Protein AF-A0A7Y7NPW3-F1 (afdb_monomer)

Radius of gyration: 21.4 Å; Cα contacts (8 Å, |Δi|>4): 296; chains: 1; bounding box: 52×43×60 Å

pLDDT: mean 91.69, std 8.61, range [46.34, 98.44]

Nearest PDB structures (foldseek):
  3e0s-assembly2_B  TM=8.186E-01  e=1.584E-08  Chlorobaculum tepidum
  6qv7-assembly1_A  TM=8.047E-01  e=2.071E-08  Chlorobaculum tepidum TLS
  6rn5-assembly1_A-2  TM=6.377E-01  e=1.945E-05  Streptomyces chartreusis
  8otz-assembly1_DW  TM=1.640E-01  e=4.097E+00  Bos taurus

Foldseek 3Di:
DDQAAQQRFQLVLLLVQLLVLLVQLLVLLVVCLVPVDLVSLVSNLLSLLLNLLSCVLCVLFFDPVLSVVSNVLSVVLNVLSVLLNLLVLLLVVLVVVLVVDDPLLNVLSVVLNVVSVVSNVVSSVSSNVSSVVDDSVVSSVSSNVRSVHTDPCVVCVPNRNGGSNVSLLVVLVVLLVVLVVLVVLLLDLPNLPSLLSNLVSLSSSLSSLVSCVSHFDDPSVVLSVLSVLLNVLSVLLNSLVVSLVSLVVVVPPDPSSVRVNVVSVVVSVVSSVVSVVSCVVPNSNCSSVVSVNRD

Structure (mmCIF, N/CA/C/O backbone):
data_AF-A0A7Y7NPW3-F1
#
_entry.id   AF-A0A7Y7NPW3-F1
#
loop_
_atom_site.group_PDB
_atom_site.id
_atom_site.type_symbol
_atom_site.label_atom_id
_atom_site.label_alt_id
_atom_site.label_comp_id
_atom_site.label_asym_id
_atom_site.label_entity_id
_atom_site.label_seq_id
_atom_site.pdbx_PDB_ins_code
_atom_site.Cartn_x
_atom_site.Cartn_y
_atom_site.Cartn_z
_atom_site.occupancy
_atom_site.B_iso_or_equiv
_atom_site.auth_seq_id
_atom_site.auth_comp_id
_atom_site.auth_asym_id
_atom_site.auth_atom_id
_atom_site.pdbx_PDB_model_num
ATOM 1 N N . MET A 1 1 ? 7.613 14.397 -23.225 1.00 46.34 1 MET A N 1
ATOM 2 C CA . MET A 1 1 ? 8.209 13.046 -23.084 1.00 46.34 1 MET A CA 1
ATOM 3 C C . MET A 1 1 ? 7.494 12.119 -24.058 1.00 46.34 1 MET A C 1
ATOM 5 O O . MET A 1 1 ? 6.284 12.242 -24.171 1.00 46.34 1 MET A O 1
ATOM 9 N N . GLY A 1 2 ? 8.209 11.279 -24.815 1.00 56.47 2 GLY A N 1
ATOM 10 C CA . GLY A 1 2 ? 7.579 10.392 -25.807 1.00 56.47 2 GLY A CA 1
ATOM 11 C C . GLY A 1 2 ? 6.634 9.378 -25.154 1.00 56.47 2 GLY A C 1
ATOM 12 O O . GLY A 1 2 ? 6.944 8.877 -24.072 1.00 56.47 2 GLY A O 1
ATOM 13 N N . SER A 1 3 ? 5.498 9.100 -25.800 1.00 80.12 3 SER A N 1
ATOM 14 C CA . SER A 1 3 ? 4.512 8.124 -25.320 1.00 80.12 3 SER A CA 1
ATOM 15 C C . SER A 1 3 ? 5.162 6.743 -25.170 1.00 80.12 3 SER A C 1
ATOM 17 O O . SER A 1 3 ? 5.762 6.232 -26.117 1.00 80.12 3 SER A O 1
ATOM 19 N N . ILE A 1 4 ? 5.104 6.164 -23.966 1.00 89.25 4 ILE A N 1
ATOM 20 C CA . ILE A 1 4 ? 5.610 4.812 -23.699 1.00 89.25 4 ILE A CA 1
ATOM 21 C C . ILE A 1 4 ? 4.571 3.824 -24.220 1.00 89.25 4 ILE A C 1
ATOM 23 O O . ILE A 1 4 ? 3.463 3.763 -23.703 1.00 89.25 4 ILE A O 1
ATOM 27 N N . THR A 1 5 ? 4.952 3.021 -25.205 1.00 92.25 5 THR A N 1
ATOM 28 C CA . THR A 1 5 ? 4.156 1.897 -25.718 1.00 92.25 5 THR A CA 1
ATOM 29 C C . THR A 1 5 ? 4.632 0.568 -25.127 1.00 92.25 5 THR A C 1
ATOM 31 O O . THR A 1 5 ? 5.740 0.482 -24.591 1.00 92.25 5 THR A O 1
ATOM 34 N N . ALA A 1 6 ? 3.841 -0.498 -25.286 1.00 92.12 6 ALA A N 1
ATOM 35 C CA . ALA A 1 6 ? 4.195 -1.849 -24.838 1.00 92.12 6 ALA A CA 1
ATOM 36 C C . ALA A 1 6 ? 5.546 -2.326 -25.413 1.00 92.12 6 ALA A C 1
ATOM 38 O O . ALA A 1 6 ? 6.346 -2.935 -24.700 1.00 92.12 6 ALA A O 1
ATOM 39 N N . GLU A 1 7 ? 5.829 -1.946 -26.665 1.00 93.31 7 GLU A N 1
ATOM 40 C CA . GLU A 1 7 ? 7.048 -2.268 -27.421 1.00 93.31 7 GLU A CA 1
ATOM 41 C C . GLU A 1 7 ? 8.235 -1.344 -27.120 1.00 93.31 7 GLU A C 1
ATOM 43 O O . GLU A 1 7 ? 9.352 -1.555 -27.604 1.00 93.31 7 GLU A O 1
ATOM 48 N N . THR A 1 8 ? 8.035 -0.306 -26.303 1.00 93.75 8 THR A N 1
ATOM 49 C CA . THR A 1 8 ? 9.133 0.577 -25.908 1.00 93.75 8 THR A CA 1
ATOM 50 C C . THR A 1 8 ? 10.193 -0.239 -25.182 1.00 93.75 8 THR A C 1
ATOM 52 O O . THR A 1 8 ? 9.902 -0.957 -24.225 1.00 93.75 8 THR A O 1
ATOM 55 N N . ARG A 1 9 ? 11.452 -0.110 -25.619 1.00 92.44 9 ARG A N 1
ATOM 56 C CA . ARG A 1 9 ? 12.585 -0.809 -24.998 1.00 92.44 9 ARG A CA 1
ATOM 57 C C . ARG A 1 9 ? 12.603 -0.546 -23.494 1.00 92.44 9 ARG A C 1
ATOM 59 O O . ARG A 1 9 ? 12.601 0.618 -23.080 1.00 92.44 9 ARG A O 1
ATOM 66 N N . THR A 1 10 ? 12.714 -1.609 -22.696 1.00 92.00 10 THR A N 1
ATOM 67 C CA . THR A 1 10 ? 12.680 -1.554 -21.226 1.00 92.00 10 THR A CA 1
ATOM 68 C C . THR A 1 10 ? 13.587 -0.470 -20.649 1.00 92.00 10 THR A C 1
ATOM 70 O O . THR A 1 10 ? 13.198 0.209 -19.704 1.00 92.00 10 THR A O 1
ATOM 73 N N . TRP A 1 11 ? 14.778 -0.259 -21.219 1.00 89.94 11 TRP A N 1
ATOM 74 C CA . TRP A 1 11 ? 15.693 0.793 -20.769 1.00 89.94 11 TRP A CA 1
ATOM 75 C C . TRP A 1 11 ? 15.103 2.210 -20.865 1.00 89.94 11 TRP A C 1
ATOM 77 O O . TRP A 1 11 ? 15.175 2.972 -19.901 1.00 89.94 11 TRP A O 1
ATOM 87 N N . HIS A 1 12 ? 14.503 2.562 -22.006 1.00 90.00 12 HIS A N 1
ATOM 88 C CA . HIS A 1 12 ? 13.918 3.889 -22.214 1.00 90.00 12 HIS A CA 1
ATOM 89 C C . HIS A 1 12 ? 12.678 4.090 -21.342 1.00 90.00 12 HIS A C 1
ATOM 91 O O . HIS A 1 12 ? 12.558 5.118 -20.676 1.00 90.00 12 HIS A O 1
ATOM 97 N N . ALA A 1 13 ? 11.801 3.083 -21.290 1.00 93.06 13 ALA A N 1
ATOM 98 C CA . ALA A 1 13 ? 10.608 3.135 -20.455 1.00 93.06 13 ALA A CA 1
ATOM 99 C C . ALA A 1 13 ? 10.965 3.273 -18.966 1.00 93.06 13 ALA A C 1
ATOM 101 O O . ALA A 1 13 ? 10.407 4.124 -18.280 1.00 93.06 13 ALA A O 1
ATOM 102 N N . ALA A 1 14 ? 11.949 2.506 -18.478 1.00 93.06 14 ALA A N 1
ATOM 103 C CA . ALA A 1 14 ? 12.414 2.587 -17.096 1.00 93.06 14 ALA A CA 1
ATOM 104 C C . ALA A 1 14 ? 12.921 3.990 -16.738 1.00 93.06 14 ALA A C 1
ATOM 106 O O . ALA A 1 14 ? 12.557 4.513 -15.689 1.00 93.06 14 ALA A O 1
ATOM 107 N N . GLY A 1 15 ? 13.729 4.612 -17.604 1.00 93.06 15 GLY A N 1
ATOM 108 C CA . GLY A 1 15 ? 14.230 5.969 -17.374 1.00 93.06 15 GLY A CA 1
ATOM 109 C C . GLY A 1 15 ? 13.110 7.007 -17.278 1.00 93.06 15 GLY A C 1
ATOM 110 O O . GLY A 1 15 ? 13.117 7.827 -16.366 1.00 93.06 15 GLY A O 1
ATOM 111 N N . ASN A 1 16 ? 12.126 6.951 -18.178 1.00 93.19 16 ASN A N 1
ATOM 112 C CA . ASN A 1 16 ? 10.994 7.884 -18.168 1.00 93.19 16 ASN A CA 1
ATOM 113 C C . ASN A 1 16 ? 10.101 7.689 -16.935 1.00 93.19 16 ASN A C 1
ATOM 115 O O . ASN A 1 16 ? 9.845 8.651 -16.217 1.00 93.19 16 ASN A O 1
ATOM 119 N N . ILE A 1 17 ? 9.715 6.443 -16.637 1.00 94.75 17 ILE A N 1
ATOM 120 C CA . ILE A 1 17 ? 8.888 6.105 -15.469 1.00 94.75 17 ILE A CA 1
ATOM 121 C C . ILE A 1 17 ? 9.573 6.548 -14.173 1.00 94.75 17 ILE A C 1
ATOM 123 O O . ILE A 1 17 ? 8.933 7.117 -13.295 1.00 94.75 17 ILE A O 1
ATOM 127 N N . LEU A 1 18 ? 10.872 6.276 -14.016 1.00 95.56 18 LEU A N 1
ATOM 128 C CA . LEU A 1 18 ? 11.579 6.614 -12.781 1.00 95.56 18 LEU A CA 1
ATOM 129 C C . LEU A 1 18 ? 11.700 8.122 -12.568 1.00 95.56 18 LEU A C 1
ATOM 131 O O . LEU A 1 18 ? 11.553 8.556 -11.429 1.00 95.56 18 LEU A O 1
ATOM 135 N N . ARG A 1 19 ? 11.924 8.904 -13.632 1.00 95.44 19 ARG A N 1
ATOM 136 C CA . ARG A 1 19 ? 11.946 10.373 -13.554 1.00 95.44 19 ARG A CA 1
ATOM 137 C C . ARG A 1 19 ? 10.594 10.930 -13.143 1.00 95.44 19 ARG A C 1
ATOM 139 O O . ARG A 1 19 ? 10.518 11.612 -12.135 1.00 95.44 19 ARG A O 1
ATOM 146 N N . GLU A 1 20 ? 9.528 10.533 -13.834 1.00 95.12 20 GLU A N 1
ATOM 147 C CA . GLU A 1 20 ? 8.167 10.983 -13.519 1.00 95.12 20 GLU A CA 1
ATOM 148 C C . GLU A 1 20 ? 7.787 10.668 -12.061 1.00 95.12 20 GLU A C 1
ATOM 150 O O . GLU A 1 20 ? 7.254 11.506 -11.333 1.00 95.12 20 GLU A O 1
ATOM 155 N N . ARG A 1 21 ? 8.113 9.458 -11.586 1.00 96.00 21 ARG A N 1
ATOM 156 C CA . ARG A 1 21 ? 7.854 9.060 -10.195 1.00 96.00 21 ARG A CA 1
ATOM 157 C C . ARG A 1 21 ? 8.739 9.808 -9.193 1.00 96.00 21 ARG A C 1
ATOM 159 O O . ARG A 1 21 ? 8.279 10.053 -8.080 1.00 96.00 21 ARG A O 1
ATOM 166 N N . ALA A 1 22 ? 9.973 10.158 -9.556 1.00 96.88 22 ALA A N 1
ATOM 167 C CA . ALA A 1 22 ? 10.859 10.967 -8.720 1.00 96.88 22 ALA A CA 1
ATOM 168 C C . ALA A 1 22 ? 10.393 12.429 -8.640 1.00 96.88 22 ALA A C 1
ATOM 170 O O . ALA A 1 22 ? 10.395 12.997 -7.552 1.00 96.88 22 ALA A O 1
ATOM 171 N N . ASP A 1 23 ? 9.901 12.996 -9.741 1.00 96.50 23 ASP A N 1
ATOM 172 C CA . ASP A 1 23 ? 9.313 14.337 -9.770 1.00 96.50 23 ASP A CA 1
ATOM 173 C C . ASP A 1 23 ? 8.033 14.400 -8.930 1.00 96.50 23 ASP A C 1
ATOM 175 O O . ASP A 1 23 ? 7.853 15.315 -8.124 1.00 96.50 23 ASP A O 1
ATOM 179 N N . ASN A 1 24 ? 7.167 13.384 -9.039 1.00 96.81 24 ASN A N 1
ATOM 180 C CA . ASN A 1 24 ? 5.989 13.269 -8.182 1.00 96.81 24 ASN A CA 1
ATOM 181 C C . ASN A 1 24 ? 6.373 13.131 -6.701 1.00 96.81 24 ASN A C 1
ATOM 183 O O . ASN A 1 24 ? 5.773 13.786 -5.853 1.00 96.81 24 ASN A O 1
ATOM 187 N N . PHE A 1 25 ? 7.382 12.315 -6.384 1.00 97.12 25 PHE A N 1
ATOM 188 C CA . PHE A 1 25 ? 7.917 12.205 -5.027 1.00 97.12 25 PHE A CA 1
ATOM 189 C C . PHE A 1 25 ? 8.405 13.559 -4.498 1.00 97.12 25 PHE A C 1
ATOM 191 O O . PHE A 1 25 ? 8.016 13.944 -3.399 1.00 97.12 25 PHE A O 1
ATOM 198 N N . ARG A 1 26 ? 9.186 14.299 -5.295 1.00 96.69 26 ARG A N 1
ATOM 199 C CA . ARG A 1 26 ? 9.692 15.634 -4.950 1.00 96.69 26 ARG A CA 1
ATOM 200 C C . ARG A 1 26 ? 8.556 16.602 -4.620 1.00 96.69 26 ARG A C 1
ATOM 202 O O . ARG A 1 26 ? 8.586 17.233 -3.572 1.00 96.69 26 ARG A O 1
ATOM 209 N N . MET A 1 27 ? 7.536 16.667 -5.475 1.00 96.31 27 MET A N 1
ATOM 210 C CA . MET A 1 27 ? 6.363 17.520 -5.262 1.00 96.31 27 MET A CA 1
ATOM 211 C C . MET A 1 27 ? 5.625 17.173 -3.960 1.00 96.31 27 MET A C 1
ATOM 213 O O . MET A 1 27 ? 5.305 18.066 -3.179 1.00 96.31 27 MET A O 1
ATOM 217 N N . GLN A 1 28 ? 5.378 15.884 -3.697 1.00 97.38 28 GLN A N 1
ATOM 218 C CA . GLN A 1 28 ? 4.697 15.474 -2.463 1.00 97.38 28 GLN A CA 1
ATOM 219 C C . GLN A 1 28 ? 5.556 15.708 -1.217 1.00 97.38 28 GLN A C 1
ATOM 221 O O . GLN A 1 28 ? 5.025 16.006 -0.151 1.00 97.38 28 GLN A O 1
ATOM 226 N N . LEU A 1 29 ? 6.882 15.606 -1.342 1.00 95.62 29 LEU A N 1
ATOM 227 C CA . LEU A 1 29 ? 7.805 15.905 -0.253 1.00 95.62 29 LEU A CA 1
ATOM 228 C C . LEU A 1 29 ? 7.744 17.388 0.131 1.00 95.62 29 LEU A C 1
ATOM 230 O O . LEU A 1 29 ? 7.674 17.692 1.320 1.00 95.62 29 LEU A O 1
ATOM 234 N N . SER A 1 30 ? 7.705 18.293 -0.852 1.00 94.06 30 SER A N 1
ATOM 235 C CA . SER A 1 30 ? 7.504 19.727 -0.603 1.00 94.06 30 SER A CA 1
ATOM 236 C C . SER A 1 30 ? 6.160 20.002 0.073 1.00 94.06 30 SER A C 1
ATOM 238 O O . SER A 1 30 ? 6.131 20.655 1.109 1.00 94.06 30 SER A O 1
ATOM 240 N N . ARG A 1 31 ? 5.066 19.410 -0.427 1.00 95.31 31 ARG A N 1
ATOM 241 C CA . ARG A 1 31 ? 3.723 19.589 0.152 1.00 95.31 31 ARG A CA 1
ATOM 242 C C . ARG A 1 31 ? 3.647 19.162 1.623 1.00 95.31 31 ARG A C 1
ATOM 244 O O . ARG A 1 31 ? 3.067 19.868 2.438 1.00 95.31 31 ARG A O 1
ATOM 251 N N . VAL A 1 32 ? 4.255 18.029 1.990 1.00 95.94 32 VAL A N 1
ATOM 252 C CA . VAL A 1 32 ? 4.273 17.580 3.397 1.00 95.94 32 VAL A CA 1
ATOM 253 C C . VAL A 1 32 ? 5.031 18.548 4.297 1.00 95.94 32 VAL A C 1
ATOM 255 O O . VAL A 1 32 ? 4.605 18.754 5.429 1.00 95.94 32 VAL A O 1
ATOM 258 N N . ARG A 1 33 ? 6.132 19.139 3.815 1.00 93.44 33 ARG A N 1
ATOM 259 C CA . ARG A 1 33 ? 6.920 20.107 4.594 1.00 93.44 33 ARG A CA 1
ATOM 260 C C . ARG A 1 33 ? 6.145 21.384 4.912 1.00 93.44 33 ARG A C 1
ATOM 262 O O . ARG A 1 33 ? 6.455 22.022 5.909 1.00 93.44 33 ARG A O 1
ATOM 269 N N . GLU A 1 34 ? 5.160 21.736 4.093 1.00 91.25 34 GLU A N 1
ATOM 270 C CA . GLU A 1 34 ? 4.329 22.923 4.297 1.00 91.25 34 GLU A CA 1
ATOM 271 C C . GLU A 1 34 ? 3.226 22.690 5.339 1.00 91.25 34 GLU A C 1
ATOM 273 O O . GLU A 1 34 ? 3.034 23.524 6.220 1.00 91.25 34 GLU A O 1
ATOM 278 N N . SER A 1 35 ? 2.505 21.564 5.267 1.00 92.00 35 SER A N 1
ATOM 279 C CA . SER A 1 35 ? 1.283 21.370 6.065 1.00 92.00 35 SER A CA 1
ATOM 280 C C . SER A 1 35 ? 1.379 20.308 7.159 1.00 92.00 35 SER A C 1
ATOM 282 O O . SER A 1 35 ? 0.733 20.434 8.201 1.00 92.00 35 SER A O 1
ATOM 284 N N . PHE A 1 36 ? 2.135 19.228 6.929 1.00 93.81 36 PHE A N 1
ATOM 285 C CA . PHE A 1 36 ? 2.031 17.977 7.694 1.00 93.81 36 PHE A CA 1
ATOM 286 C C . PHE A 1 36 ? 0.578 17.495 7.876 1.00 93.81 36 PHE A C 1
ATOM 288 O O . PHE A 1 36 ? 0.247 16.853 8.880 1.00 93.81 36 PHE A O 1
ATOM 295 N N . ASP A 1 37 ? -0.306 17.814 6.927 1.00 94.50 37 ASP A N 1
ATOM 296 C CA . ASP A 1 37 ? -1.683 17.340 6.961 1.00 94.50 37 ASP A CA 1
ATOM 297 C C . ASP A 1 37 ? -1.751 15.833 6.615 1.00 94.50 37 ASP A C 1
ATOM 299 O O . ASP A 1 37 ? -0.852 15.295 5.951 1.00 94.50 37 ASP A O 1
ATOM 303 N N . PRO A 1 38 ? -2.792 15.117 7.079 1.00 95.75 38 PRO A N 1
ATOM 304 C CA . PRO A 1 38 ? -2.909 13.676 6.862 1.00 95.75 38 PRO A CA 1
ATOM 305 C C . PRO A 1 38 ? -2.904 13.242 5.388 1.00 95.75 38 PRO A C 1
ATOM 307 O O . PRO A 1 38 ? -2.418 12.150 5.075 1.00 95.75 38 PRO A O 1
ATOM 310 N N . GLU A 1 39 ? -3.439 14.061 4.476 1.00 96.06 39 GLU A N 1
ATOM 311 C CA . GLU A 1 39 ? -3.498 13.743 3.047 1.00 96.06 39 GLU A CA 1
ATOM 312 C C . GLU A 1 39 ? -2.134 13.921 2.386 1.00 96.06 39 GLU A C 1
ATOM 314 O O . GLU A 1 39 ? -1.686 13.031 1.666 1.00 96.06 39 GLU A O 1
ATOM 319 N N . ALA A 1 40 ? -1.418 15.002 2.695 1.00 96.94 40 ALA A N 1
ATOM 320 C CA . ALA A 1 40 ? -0.057 15.215 2.225 1.00 96.94 40 ALA A CA 1
ATOM 321 C C . ALA A 1 40 ? 0.857 14.059 2.668 1.00 96.94 40 ALA A C 1
ATOM 323 O O . ALA A 1 40 ? 1.594 13.490 1.855 1.00 96.94 40 ALA A O 1
ATOM 324 N N . ILE A 1 41 ? 0.780 13.650 3.943 1.00 97.50 41 ILE A N 1
ATOM 325 C CA . ILE A 1 41 ? 1.552 12.511 4.472 1.00 97.50 41 ILE A CA 1
ATOM 326 C C . ILE A 1 41 ? 1.175 11.218 3.738 1.00 97.50 41 ILE A C 1
ATOM 328 O O . ILE A 1 41 ? 2.048 10.411 3.389 1.00 97.50 41 ILE A O 1
ATOM 332 N N . HIS A 1 42 ? -0.120 11.003 3.484 1.00 96.19 42 HIS A N 1
ATOM 333 C CA . HIS A 1 42 ? -0.596 9.864 2.707 1.00 96.19 42 HIS A CA 1
ATOM 334 C C . HIS A 1 42 ? -0.020 9.866 1.283 1.00 96.19 42 HIS A C 1
ATOM 336 O O . HIS A 1 42 ? 0.515 8.844 0.839 1.00 96.19 42 HIS A O 1
ATOM 342 N N . ASP A 1 43 ? -0.062 11.002 0.594 1.00 97.19 43 ASP A N 1
ATOM 343 C CA . ASP A 1 43 ? 0.393 11.147 -0.785 1.00 97.19 43 ASP A CA 1
ATOM 344 C C . ASP A 1 43 ? 1.906 10.946 -0.915 1.00 97.19 43 ASP A C 1
ATOM 346 O O . ASP A 1 43 ? 2.349 10.186 -1.784 1.00 97.19 43 ASP A O 1
ATOM 350 N N . LEU A 1 44 ? 2.711 11.509 -0.004 1.00 97.69 44 LEU A N 1
ATOM 351 C CA . LEU A 1 44 ? 4.154 11.251 0.051 1.00 97.69 44 LEU A CA 1
ATOM 352 C C . LEU A 1 44 ? 4.452 9.771 0.315 1.00 97.69 44 LEU A C 1
ATOM 354 O O . LEU A 1 44 ? 5.335 9.165 -0.303 1.00 97.69 44 LEU A O 1
ATOM 358 N N . ARG A 1 45 ? 3.694 9.136 1.212 1.00 96.62 45 ARG A N 1
ATOM 359 C CA . ARG A 1 45 ? 3.827 7.703 1.504 1.00 96.62 45 ARG A CA 1
ATOM 360 C C . ARG A 1 45 ? 3.480 6.841 0.292 1.00 96.62 45 ARG A C 1
ATOM 362 O O . ARG A 1 45 ? 4.139 5.818 0.069 1.00 96.62 45 ARG A O 1
ATOM 369 N N . VAL A 1 46 ? 2.463 7.211 -0.482 1.00 95.50 46 VAL A N 1
ATOM 370 C CA . VAL A 1 46 ? 2.066 6.513 -1.711 1.00 95.50 46 VAL A CA 1
ATOM 371 C C . VAL A 1 46 ? 3.104 6.719 -2.814 1.00 95.50 46 VAL A C 1
ATOM 373 O O . VAL A 1 46 ? 3.562 5.724 -3.385 1.00 95.50 46 VAL A O 1
ATOM 376 N N . SER A 1 47 ? 3.538 7.955 -3.074 1.00 97.12 47 SER A N 1
ATOM 377 C CA . SER A 1 47 ? 4.547 8.269 -4.097 1.00 97.12 47 SER A CA 1
ATOM 378 C C . SER A 1 47 ? 5.878 7.560 -3.813 1.00 97.12 47 SER A C 1
ATOM 380 O O . SER A 1 47 ? 6.417 6.884 -4.693 1.00 97.12 47 SER A O 1
ATOM 382 N N . SER A 1 48 ? 6.329 7.557 -2.553 1.00 97.00 48 SER A N 1
ATOM 383 C CA . SER A 1 48 ? 7.531 6.840 -2.102 1.00 97.00 48 SER A CA 1
ATOM 384 C C . SER A 1 48 ? 7.447 5.333 -2.369 1.00 97.00 48 SER A C 1
ATOM 386 O O . SER A 1 48 ? 8.400 4.708 -2.842 1.00 97.00 48 SER A O 1
ATOM 388 N N . ARG A 1 49 ? 6.293 4.711 -2.084 1.00 95.69 49 ARG A N 1
ATOM 389 C CA . ARG A 1 49 ? 6.071 3.273 -2.324 1.00 95.69 49 ARG A CA 1
ATOM 390 C C . ARG A 1 49 ? 6.029 2.943 -3.815 1.00 95.69 49 ARG A C 1
ATOM 392 O O . ARG A 1 49 ? 6.625 1.942 -4.212 1.00 95.69 49 ARG A O 1
ATOM 399 N N . ARG A 1 50 ? 5.363 3.773 -4.625 1.00 96.31 50 ARG A N 1
ATOM 400 C CA . ARG A 1 50 ? 5.300 3.628 -6.088 1.00 96.31 50 ARG A CA 1
ATOM 401 C C . ARG A 1 50 ? 6.691 3.722 -6.711 1.00 96.31 50 ARG A C 1
ATOM 403 O O . ARG A 1 50 ? 7.076 2.827 -7.461 1.00 96.31 50 ARG A O 1
ATOM 410 N N . LEU A 1 51 ? 7.478 4.730 -6.331 1.00 96.75 51 LEU A N 1
ATOM 411 C CA . LEU A 1 51 ? 8.857 4.877 -6.797 1.00 96.75 51 LEU A CA 1
ATOM 412 C C . LEU A 1 51 ? 9.723 3.678 -6.386 1.00 96.75 51 LEU A C 1
ATOM 414 O O . LEU A 1 51 ? 10.448 3.115 -7.207 1.00 96.75 51 LEU A O 1
ATOM 418 N N . ARG A 1 52 ? 9.598 3.218 -5.137 1.00 95.88 52 ARG A N 1
ATOM 419 C CA . ARG A 1 52 ? 10.314 2.032 -4.649 1.00 95.88 52 ARG A CA 1
ATOM 420 C C . ARG A 1 52 ? 9.974 0.772 -5.454 1.00 95.88 52 ARG A C 1
ATOM 422 O O . ARG A 1 52 ? 10.877 -0.006 -5.777 1.00 95.88 52 ARG A O 1
ATOM 429 N N . GLU A 1 53 ? 8.701 0.545 -5.785 1.00 95.00 53 GLU A N 1
ATOM 430 C CA . GLU A 1 53 ? 8.297 -0.591 -6.626 1.00 95.00 53 GLU A CA 1
ATOM 431 C C . GLU A 1 53 ? 8.820 -0.455 -8.063 1.00 95.00 53 GLU A C 1
ATOM 433 O O . GLU A 1 53 ? 9.330 -1.439 -8.601 1.00 95.00 53 GLU A O 1
ATOM 438 N N . ALA A 1 54 ? 8.806 0.748 -8.647 1.00 95.50 54 ALA A N 1
ATOM 439 C CA . ALA A 1 54 ? 9.376 0.996 -9.972 1.00 95.50 54 ALA A CA 1
ATOM 440 C C . ALA A 1 54 ? 10.886 0.681 -10.016 1.00 95.50 54 ALA A C 1
ATOM 442 O O . ALA A 1 54 ? 11.334 -0.100 -10.860 1.00 95.50 54 ALA A O 1
ATOM 443 N N . ILE A 1 55 ? 11.671 1.177 -9.046 1.00 95.31 55 ILE A N 1
ATOM 444 C CA . ILE A 1 55 ? 13.109 0.853 -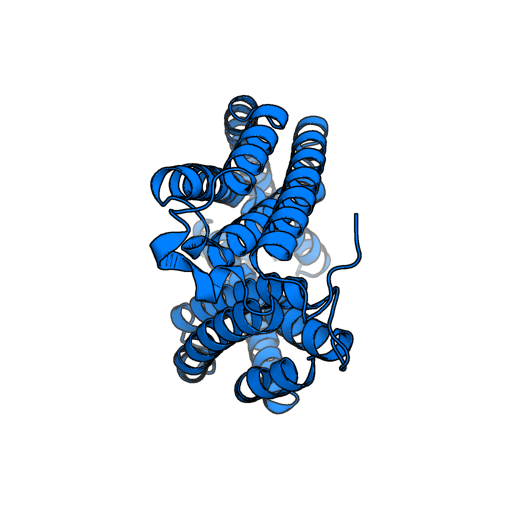8.925 1.00 95.31 55 ILE A CA 1
ATOM 445 C C . ILE A 1 55 ? 13.313 -0.661 -8.756 1.00 95.31 55 ILE A C 1
ATOM 447 O O . ILE A 1 55 ? 14.269 -1.236 -9.283 1.00 95.31 55 ILE A O 1
ATOM 451 N N . THR A 1 56 ? 12.415 -1.330 -8.031 1.00 94.00 56 THR A N 1
ATOM 452 C CA . THR A 1 56 ? 12.489 -2.776 -7.787 1.00 94.00 56 THR A CA 1
ATOM 453 C C . THR A 1 56 ? 12.246 -3.589 -9.061 1.00 94.00 56 THR A C 1
ATOM 455 O O . THR A 1 56 ? 12.980 -4.553 -9.307 1.00 94.00 56 THR A O 1
ATOM 458 N N . ILE A 1 57 ? 11.266 -3.209 -9.887 1.00 93.00 57 ILE A N 1
ATOM 459 C CA . ILE A 1 57 ? 10.980 -3.870 -11.171 1.00 93.00 57 ILE A CA 1
ATOM 460 C C . ILE A 1 57 ? 12.182 -3.762 -12.102 1.00 93.00 57 ILE A C 1
ATOM 462 O O . ILE A 1 57 ? 12.698 -4.771 -12.584 1.00 93.00 57 ILE A O 1
ATOM 466 N N . PHE A 1 58 ? 12.698 -2.549 -12.274 1.00 92.31 58 PHE A N 1
ATOM 467 C CA . PHE A 1 58 ? 13.815 -2.278 -13.176 1.00 92.31 58 PHE A CA 1
ATOM 468 C C . PHE A 1 58 ? 15.181 -2.542 -12.542 1.00 92.31 58 PHE A C 1
ATOM 470 O O . PHE A 1 58 ? 16.224 -2.216 -13.106 1.00 92.31 58 PHE A O 1
ATOM 477 N N . SER A 1 59 ? 15.208 -3.180 -11.372 1.00 90.12 59 SER A N 1
ATOM 478 C CA . SER A 1 59 ? 16.415 -3.321 -10.568 1.00 90.12 59 SER A CA 1
ATOM 479 C C . SER A 1 59 ? 17.565 -3.967 -11.347 1.00 90.12 59 SER A C 1
ATOM 481 O O . SER A 1 59 ? 18.714 -3.555 -11.170 1.00 90.12 59 SER A O 1
ATOM 483 N N . LYS A 1 60 ? 17.291 -4.953 -12.217 1.00 87.75 60 LYS A N 1
ATOM 484 C CA . LYS A 1 60 ? 18.309 -5.655 -13.025 1.00 87.75 60 LYS A CA 1
ATOM 485 C C . LYS A 1 60 ? 19.090 -4.722 -13.964 1.00 87.75 60 LYS A C 1
ATOM 487 O O . LYS A 1 60 ? 20.242 -5.030 -14.260 1.00 87.75 60 LYS A O 1
ATOM 492 N N . LEU A 1 61 ? 18.512 -3.588 -14.368 1.00 87.69 61 LEU A N 1
ATOM 493 C CA . LEU A 1 61 ? 19.138 -2.620 -15.277 1.00 87.69 61 LEU A CA 1
ATOM 494 C C . LEU A 1 61 ? 20.237 -1.794 -14.592 1.00 87.69 61 LEU A C 1
ATOM 496 O O . LEU A 1 61 ? 21.122 -1.262 -15.260 1.00 87.69 61 LEU A O 1
ATOM 500 N N . PHE A 1 62 ? 20.212 -1.706 -13.260 1.00 88.19 62 PHE A N 1
ATOM 501 C CA . PHE A 1 62 ? 21.050 -0.781 -12.502 1.00 88.19 62 PHE A CA 1
ATOM 502 C C . PHE A 1 62 ? 22.088 -1.483 -11.620 1.00 88.19 62 PHE A C 1
ATOM 504 O O . PHE A 1 62 ? 21.920 -2.621 -11.168 1.00 88.19 62 PHE A O 1
ATOM 511 N N . LYS A 1 63 ? 23.186 -0.777 -11.322 1.00 86.06 63 LYS A N 1
ATOM 512 C CA . LYS A 1 63 ? 24.223 -1.255 -10.392 1.00 86.06 63 LYS A CA 1
ATOM 513 C C . LYS A 1 63 ? 23.643 -1.420 -8.980 1.00 86.06 63 LYS A C 1
ATOM 515 O O . LYS A 1 63 ? 23.035 -0.489 -8.452 1.00 86.06 63 LYS A O 1
ATOM 520 N N . LYS A 1 64 ? 23.907 -2.573 -8.340 1.00 88.62 64 LYS A N 1
ATOM 521 C CA . LYS A 1 64 ? 23.377 -2.933 -7.005 1.00 88.62 64 LYS A CA 1
ATOM 522 C C . LYS A 1 64 ? 23.605 -1.829 -5.970 1.00 88.62 64 LYS A C 1
ATOM 524 O O . LYS A 1 64 ? 22.648 -1.414 -5.336 1.00 88.62 64 LYS A O 1
ATOM 529 N N . ARG A 1 65 ? 24.835 -1.310 -5.863 1.00 88.56 65 ARG A N 1
ATOM 530 C CA . ARG A 1 65 ? 25.195 -0.266 -4.887 1.00 88.56 65 ARG A CA 1
ATOM 531 C C . ARG A 1 65 ? 24.280 0.965 -4.963 1.00 88.56 65 ARG A C 1
ATOM 533 O O . ARG A 1 65 ? 23.765 1.390 -3.940 1.00 88.56 65 ARG A O 1
ATOM 540 N N . ARG A 1 66 ? 24.050 1.509 -6.165 1.00 87.00 66 ARG A N 1
ATOM 541 C CA . ARG A 1 66 ? 23.282 2.757 -6.349 1.00 87.00 66 ARG A CA 1
ATOM 542 C C . ARG A 1 66 ? 21.794 2.564 -6.067 1.00 87.00 66 ARG A C 1
ATOM 544 O O . ARG A 1 66 ? 21.220 3.318 -5.295 1.00 87.00 66 ARG A O 1
ATOM 551 N N . ARG A 1 67 ? 21.190 1.513 -6.634 1.00 92.69 67 ARG A N 1
ATOM 552 C CA . ARG A 1 67 ? 19.771 1.210 -6.384 1.00 92.69 67 ARG A CA 1
ATOM 553 C C . ARG A 1 67 ? 19.510 0.861 -4.913 1.00 92.69 67 ARG A C 1
ATOM 555 O O . ARG A 1 67 ? 18.466 1.217 -4.394 1.00 92.69 67 ARG A O 1
ATOM 562 N N . SER A 1 68 ? 20.436 0.167 -4.242 1.00 92.75 68 SER A N 1
ATOM 563 C CA . SER A 1 68 ? 20.261 -0.221 -2.838 1.00 92.75 68 SER A CA 1
ATOM 564 C C . SER A 1 68 ? 20.230 0.987 -1.906 1.00 92.75 68 SER A C 1
ATOM 566 O O . SER A 1 68 ? 19.390 1.000 -1.018 1.00 92.75 68 SER A O 1
ATOM 568 N N . SER A 1 69 ? 21.062 2.007 -2.150 1.00 92.12 69 SER A N 1
ATOM 569 C CA . SER A 1 69 ? 21.031 3.263 -1.385 1.00 92.12 69 SER A CA 1
ATOM 570 C C . SER A 1 69 ? 19.647 3.919 -1.442 1.00 92.12 69 SER A C 1
ATOM 572 O O . SER A 1 69 ? 19.009 4.099 -0.411 1.00 92.12 69 SER A O 1
ATOM 574 N N . LEU A 1 70 ? 19.134 4.151 -2.657 1.00 94.06 70 LEU A N 1
ATOM 575 C CA . LEU A 1 70 ? 17.815 4.760 -2.882 1.00 94.06 70 LEU A CA 1
ATOM 576 C C . LEU A 1 70 ? 16.668 3.936 -2.279 1.00 94.06 70 LEU A C 1
ATOM 578 O O . LEU A 1 70 ? 15.719 4.479 -1.720 1.00 94.06 70 LEU A O 1
ATOM 582 N N . LEU A 1 71 ? 16.734 2.605 -2.397 1.00 95.50 71 LEU A N 1
ATOM 583 C CA . LEU A 1 71 ? 15.705 1.720 -1.850 1.00 95.50 71 LEU A CA 1
ATOM 584 C C . LEU A 1 71 ? 15.681 1.725 -0.317 1.00 95.50 71 LEU A C 1
ATOM 586 O O . LEU A 1 71 ? 14.590 1.618 0.246 1.00 95.50 71 LEU A O 1
ATOM 590 N N . GLU A 1 72 ? 16.838 1.810 0.345 1.00 94.31 72 GLU A N 1
ATOM 591 C CA . GLU A 1 72 ? 16.898 1.903 1.807 1.00 94.31 72 GLU A CA 1
ATOM 592 C C . GLU A 1 72 ? 16.455 3.282 2.301 1.00 94.31 72 GLU A C 1
ATOM 594 O O . GLU A 1 72 ? 15.695 3.339 3.263 1.00 94.31 72 GLU A O 1
ATOM 599 N N . GLU A 1 73 ? 16.805 4.365 1.604 1.00 93.94 73 GLU A N 1
ATOM 600 C CA . GLU A 1 73 ? 16.325 5.718 1.916 1.00 93.94 73 GLU A CA 1
ATOM 601 C C . GLU A 1 73 ? 14.792 5.810 1.823 1.00 93.94 73 GLU A C 1
ATOM 603 O O . GLU A 1 73 ? 14.122 6.153 2.799 1.00 93.94 73 GLU A O 1
ATOM 608 N N . LEU A 1 74 ? 14.201 5.358 0.708 1.00 95.81 74 LEU A N 1
ATOM 609 C CA . LEU A 1 74 ? 12.741 5.292 0.544 1.00 95.81 74 LEU A CA 1
ATOM 610 C C . LEU A 1 74 ? 12.074 4.385 1.584 1.00 95.81 74 LEU A C 1
ATOM 612 O O . LEU A 1 74 ? 10.954 4.639 2.028 1.00 95.81 74 LEU A O 1
ATOM 616 N N . LYS A 1 75 ? 12.725 3.281 1.962 1.00 94.94 75 LYS A N 1
ATOM 617 C CA . LYS A 1 75 ? 12.210 2.365 2.985 1.00 94.94 75 LYS A CA 1
ATOM 618 C C . LYS A 1 75 ? 12.247 3.007 4.369 1.00 94.94 75 LYS A C 1
ATOM 620 O O . LYS A 1 75 ? 11.277 2.832 5.102 1.00 94.94 75 LYS A O 1
ATOM 625 N N . ALA A 1 76 ? 13.315 3.722 4.714 1.00 94.38 76 ALA A N 1
ATOM 626 C CA . ALA A 1 76 ? 13.436 4.456 5.967 1.00 94.38 76 ALA A CA 1
ATOM 627 C C . ALA A 1 76 ? 12.376 5.560 6.056 1.00 94.38 76 ALA A C 1
ATOM 629 O O . ALA A 1 76 ? 11.647 5.609 7.041 1.00 94.38 76 ALA A O 1
ATOM 630 N N . LEU A 1 77 ? 12.189 6.336 4.985 1.00 95.12 77 LEU A N 1
ATOM 631 C CA . LEU A 1 77 ? 11.158 7.372 4.903 1.00 95.12 77 LEU A CA 1
ATOM 632 C C . LEU A 1 77 ? 9.734 6.796 5.014 1.00 95.12 77 LEU A C 1
ATOM 634 O O . LEU A 1 77 ? 8.904 7.259 5.792 1.00 95.12 77 LEU A O 1
ATOM 638 N N . VAL A 1 78 ? 9.428 5.713 4.292 1.00 95.50 78 VAL A N 1
ATOM 639 C CA . VAL A 1 78 ? 8.135 5.026 4.455 1.00 95.50 78 VAL A CA 1
ATOM 640 C C . VAL A 1 78 ? 7.999 4.434 5.863 1.00 95.50 78 VAL A C 1
ATOM 642 O O . VAL A 1 78 ? 6.883 4.309 6.361 1.00 95.50 78 VAL A O 1
ATOM 645 N N . LYS A 1 79 ? 9.082 4.042 6.535 1.00 95.00 79 LYS A N 1
ATOM 646 C CA . LYS A 1 79 ? 8.997 3.567 7.919 1.00 95.00 79 LYS A CA 1
ATOM 647 C C . LYS A 1 79 ? 8.688 4.720 8.881 1.00 95.00 79 LYS A C 1
ATOM 649 O O . LYS A 1 79 ? 7.788 4.543 9.695 1.00 95.00 79 LYS A O 1
ATOM 654 N N . SER A 1 80 ? 9.346 5.874 8.750 1.00 94.44 80 SER A N 1
ATOM 655 C CA . SER A 1 80 ? 9.134 7.032 9.636 1.00 94.44 80 SER A CA 1
ATOM 656 C C . SER A 1 80 ? 7.712 7.590 9.547 1.00 94.44 80 SER A C 1
ATOM 658 O O . SER A 1 80 ? 7.107 7.882 10.566 1.00 94.44 80 SER A O 1
ATOM 660 N N . MET A 1 81 ? 7.106 7.615 8.356 1.00 96.12 81 MET A N 1
ATOM 661 C CA . MET A 1 81 ? 5.694 8.005 8.196 1.00 96.12 81 MET A CA 1
ATOM 662 C C . MET A 1 81 ? 4.692 6.945 8.696 1.00 96.12 81 MET A C 1
ATOM 664 O O . MET A 1 81 ? 3.488 7.097 8.512 1.00 96.12 81 MET A O 1
ATOM 668 N N . GLY A 1 82 ? 5.156 5.798 9.205 1.00 94.38 82 GLY A N 1
ATOM 669 C CA . GLY A 1 82 ? 4.288 4.705 9.642 1.00 94.38 82 GLY A CA 1
ATOM 670 C C . GLY A 1 82 ? 3.432 5.081 10.845 1.00 94.38 82 GLY A C 1
ATOM 671 O O . GLY A 1 82 ? 2.213 4.970 10.767 1.00 94.38 82 GLY A O 1
ATOM 672 N N . SER A 1 83 ? 4.070 5.546 11.916 1.00 93.88 83 SER A N 1
ATOM 673 C CA . SER A 1 83 ? 3.412 5.830 13.193 1.00 93.88 83 SER A CA 1
ATOM 674 C C . SER A 1 83 ? 2.423 6.990 13.099 1.00 93.88 83 SER A C 1
ATOM 676 O O . SER A 1 83 ? 1.270 6.833 13.496 1.00 93.88 83 SER A O 1
ATOM 678 N N . ILE A 1 84 ? 2.820 8.113 12.485 1.00 96.75 84 ILE A N 1
ATOM 679 C CA . ILE A 1 84 ? 1.912 9.253 12.281 1.00 96.75 84 ILE A CA 1
ATOM 680 C C . ILE A 1 84 ? 0.694 8.865 11.435 1.00 96.75 84 ILE A C 1
ATOM 682 O O . ILE A 1 84 ? -0.431 9.194 11.795 1.00 96.75 84 ILE A O 1
ATOM 686 N N . ARG A 1 85 ? 0.888 8.061 10.378 1.00 95.81 85 ARG A N 1
ATOM 687 C CA . ARG A 1 85 ? -0.221 7.599 9.535 1.00 95.81 85 ARG A CA 1
ATOM 688 C C . ARG A 1 85 ? -1.182 6.691 10.303 1.00 95.81 85 ARG A C 1
ATOM 690 O O . ARG A 1 85 ? -2.386 6.794 10.091 1.00 95.81 85 ARG A O 1
ATOM 697 N N . ASN A 1 86 ? -0.662 5.826 11.175 1.00 94.81 86 ASN A N 1
ATOM 698 C CA . ASN A 1 86 ? -1.497 4.997 12.042 1.00 94.81 86 ASN A CA 1
ATOM 699 C C . ASN A 1 86 ? -2.332 5.874 12.991 1.00 94.81 86 ASN A C 1
ATOM 701 O O . ASN A 1 86 ? -3.511 5.591 13.187 1.00 94.81 86 ASN A O 1
ATOM 705 N N . CYS A 1 87 ? -1.751 6.955 13.532 1.00 96.44 87 CYS A N 1
ATOM 706 C CA . CYS A 1 87 ? -2.491 7.926 14.341 1.00 96.44 87 CYS A CA 1
ATOM 707 C C . CYS A 1 87 ? -3.594 8.602 13.518 1.00 96.44 87 CYS A C 1
ATOM 709 O O . CYS A 1 87 ? -4.739 8.616 13.954 1.00 96.44 87 CYS A O 1
ATOM 711 N N . ASP A 1 88 ? -3.289 9.087 12.310 1.00 97.25 88 ASP A N 1
ATOM 712 C CA . ASP A 1 88 ? -4.279 9.722 11.428 1.00 97.25 88 ASP A CA 1
ATOM 713 C C . ASP A 1 88 ? -5.443 8.769 11.078 1.00 97.25 88 ASP A C 1
ATOM 715 O O . ASP A 1 88 ? -6.609 9.167 11.086 1.00 97.25 88 ASP A O 1
ATOM 719 N N . GLU A 1 89 ? -5.145 7.499 10.769 1.00 96.12 89 GLU A N 1
ATOM 720 C CA . GLU A 1 89 ? -6.160 6.475 10.470 1.00 96.12 89 GLU A CA 1
ATOM 721 C C . GLU A 1 89 ? -7.033 6.169 11.692 1.00 96.12 89 GLU A C 1
ATOM 723 O O . GLU A 1 89 ? -8.259 6.117 11.556 1.00 96.12 89 GLU A O 1
ATOM 728 N N . ALA A 1 90 ? -6.420 6.026 12.870 1.00 95.69 90 ALA A N 1
ATOM 729 C CA . ALA A 1 90 ? -7.116 5.750 14.121 1.00 95.69 90 ALA A CA 1
ATOM 730 C C . ALA A 1 90 ? -7.989 6.930 14.567 1.00 95.69 90 ALA A C 1
ATOM 732 O O . ALA A 1 90 ? -9.166 6.732 14.858 1.00 95.69 90 ALA A O 1
ATOM 733 N N . ILE A 1 91 ? -7.458 8.159 14.561 1.00 96.50 91 ILE A N 1
ATOM 734 C CA . ILE A 1 91 ? -8.211 9.375 14.906 1.00 96.50 91 ILE A CA 1
ATOM 735 C C . ILE A 1 91 ? -9.437 9.491 14.003 1.00 96.50 91 ILE A C 1
ATOM 737 O O . ILE A 1 91 ? -10.550 9.639 14.500 1.00 96.50 91 ILE A O 1
ATOM 741 N N . ARG A 1 92 ? -9.267 9.344 12.681 1.00 96.06 92 ARG A N 1
ATOM 742 C CA . ARG A 1 92 ? -10.391 9.381 11.735 1.00 96.06 92 ARG A CA 1
ATOM 743 C C . ARG A 1 92 ? -11.449 8.327 12.071 1.00 96.06 92 ARG A C 1
ATOM 745 O O . ARG A 1 92 ? -12.634 8.646 12.112 1.00 96.06 92 ARG A O 1
ATOM 752 N N . PHE A 1 93 ? -11.028 7.086 12.317 1.00 95.31 93 PHE A N 1
ATOM 753 C CA . PHE A 1 93 ? -11.935 5.990 12.651 1.00 95.31 93 PHE A CA 1
ATOM 754 C C . PHE A 1 93 ? -12.722 6.256 13.940 1.00 95.31 93 PHE A C 1
ATOM 756 O O . PHE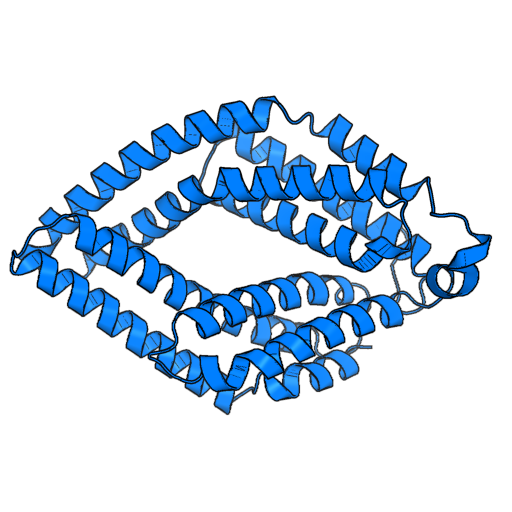 A 1 93 ? -13.951 6.184 13.939 1.00 95.31 93 PHE A O 1
ATOM 763 N N . PHE A 1 94 ? -12.029 6.593 15.028 1.00 94.25 94 PHE A N 1
ATOM 764 C CA . PHE A 1 94 ? -12.642 6.808 16.337 1.00 94.25 94 PHE A CA 1
ATOM 765 C C . PHE A 1 94 ? -13.527 8.060 16.377 1.00 94.25 94 PHE A C 1
ATOM 767 O O . PHE A 1 94 ? -14.578 8.036 17.022 1.00 94.25 94 PHE A O 1
ATOM 774 N N . SER A 1 95 ? -13.189 9.111 15.627 1.00 94.69 95 SER A N 1
ATOM 775 C CA . SER A 1 95 ? -14.059 10.282 15.463 1.00 94.69 95 SER A CA 1
ATOM 776 C C . SER A 1 95 ? -15.393 9.898 14.819 1.00 94.69 95 SER A C 1
ATOM 778 O O . SER A 1 95 ? -16.448 10.156 15.394 1.00 94.69 95 SER A O 1
ATOM 780 N N . THR A 1 96 ? -15.373 9.161 13.700 1.00 93.31 96 THR A N 1
ATOM 781 C CA . THR A 1 96 ? -16.606 8.645 13.072 1.00 93.31 96 THR A CA 1
ATOM 782 C C . THR A 1 96 ? -17.358 7.662 13.977 1.00 93.31 96 THR A C 1
ATOM 784 O O . THR A 1 96 ? -18.585 7.568 13.930 1.00 93.31 96 THR A O 1
ATOM 787 N N . LEU A 1 97 ? -16.644 6.899 14.808 1.00 89.69 97 LEU A N 1
ATOM 788 C CA . LEU A 1 97 ? -17.258 5.961 15.744 1.00 89.69 97 LEU A CA 1
ATOM 789 C C . LEU A 1 97 ? -18.011 6.676 16.870 1.00 89.69 97 LEU A C 1
ATOM 791 O O . LEU A 1 97 ? -19.085 6.221 17.260 1.00 89.69 97 LEU A O 1
ATOM 795 N N . THR A 1 98 ? -17.473 7.796 17.359 1.00 88.62 98 THR A N 1
ATOM 796 C CA . THR A 1 98 ? -18.065 8.623 18.426 1.00 88.62 98 THR A CA 1
ATOM 797 C C . THR A 1 98 ? -19.463 9.122 18.060 1.00 88.62 98 THR A C 1
ATOM 799 O O . THR A 1 98 ? -20.347 9.188 18.916 1.00 88.62 98 THR A O 1
ATOM 802 N N . GLU A 1 99 ? -19.698 9.414 16.781 1.00 86.75 99 GLU A N 1
ATOM 803 C CA . GLU A 1 99 ? -21.005 9.841 16.264 1.00 86.75 99 GLU A CA 1
ATOM 804 C C . GLU A 1 99 ? -22.061 8.725 16.323 1.00 86.75 99 GLU A C 1
ATOM 806 O O . GLU A 1 99 ? -23.254 9.003 16.420 1.00 86.75 99 GLU A O 1
ATOM 811 N N . LYS A 1 100 ? -21.631 7.458 16.277 1.00 86.19 100 LYS A N 1
ATOM 812 C CA . LYS A 1 100 ? -22.502 6.285 16.085 1.00 86.19 100 LYS A CA 1
ATOM 813 C C . LYS A 1 100 ? -22.597 5.373 17.309 1.00 86.19 100 LYS A C 1
ATOM 815 O O . LYS A 1 100 ? -23.407 4.448 17.311 1.00 86.19 100 LYS A O 1
ATOM 820 N N . CYS A 1 101 ? -21.752 5.570 18.318 1.00 86.94 101 CYS A N 1
ATOM 821 C CA . CYS A 1 101 ? -21.698 4.710 19.496 1.00 86.94 101 CYS A CA 1
ATOM 822 C C . CYS A 1 101 ? -22.661 5.166 20.609 1.00 86.94 101 CYS A C 1
ATOM 824 O O . CYS A 1 101 ? -23.117 6.311 20.658 1.00 86.94 101 CYS A O 1
ATOM 826 N N . ALA A 1 102 ? -22.979 4.242 21.521 1.00 88.38 102 ALA A N 1
ATOM 827 C CA . ALA A 1 102 ? -23.817 4.523 22.684 1.00 88.38 102 ALA A CA 1
ATOM 828 C C . ALA A 1 102 ? -23.168 5.569 23.609 1.00 88.38 102 ALA A C 1
ATOM 830 O O . ALA A 1 102 ? -21.943 5.626 23.725 1.00 88.38 102 ALA A O 1
ATOM 831 N N . ALA A 1 103 ? -23.985 6.353 24.322 1.00 87.88 103 ALA A N 1
ATOM 832 C CA . ALA A 1 103 ? -23.519 7.461 25.165 1.00 87.88 103 ALA A CA 1
ATOM 833 C C . ALA A 1 103 ? -22.429 7.052 26.176 1.00 87.88 103 ALA A C 1
ATOM 835 O O . ALA A 1 103 ? -21.464 7.788 26.350 1.00 87.88 103 ALA A O 1
ATOM 836 N N . GLY A 1 104 ? -22.529 5.855 26.766 1.00 85.81 104 GLY A N 1
ATOM 837 C CA . GLY A 1 104 ? -21.534 5.341 27.715 1.00 85.81 104 GLY A CA 1
ATOM 838 C C . GLY A 1 104 ? -20.165 5.000 27.107 1.00 85.81 104 GLY A C 1
ATOM 839 O O . GLY A 1 104 ? -19.187 4.917 27.840 1.00 85.81 104 GLY A O 1
ATOM 840 N N . VAL A 1 105 ? -20.064 4.827 25.783 1.00 87.31 105 VAL A N 1
ATOM 841 C CA . VAL A 1 105 ? -18.801 4.518 25.083 1.00 87.31 105 VAL A CA 1
ATOM 842 C C . VAL A 1 105 ? -18.058 5.793 24.671 1.00 87.31 105 VAL A C 1
ATOM 844 O O . VAL A 1 105 ? -16.831 5.786 24.576 1.00 87.31 105 VAL A O 1
ATOM 847 N N . LYS A 1 106 ? -18.774 6.909 24.474 1.00 90.75 106 LYS A N 1
ATOM 848 C CA . LYS A 1 106 ? -18.195 8.182 24.012 1.00 90.75 106 LYS A CA 1
ATOM 849 C C . LYS A 1 106 ? -17.012 8.668 24.865 1.00 90.75 106 LYS A C 1
ATOM 851 O O . LYS A 1 106 ? -15.996 9.008 24.268 1.00 90.75 106 LYS A O 1
ATOM 856 N N . PRO A 1 107 ? -17.057 8.652 26.216 1.00 89.50 107 PRO A N 1
ATOM 857 C CA . PRO A 1 107 ? -15.933 9.126 27.028 1.00 89.50 107 PRO A CA 1
ATOM 858 C C . PRO A 1 107 ? -14.643 8.322 26.821 1.00 89.50 107 PRO A C 1
ATOM 860 O O . PRO A 1 107 ? -13.565 8.909 26.797 1.00 89.50 107 PRO A O 1
ATOM 863 N N . VAL A 1 108 ? -14.755 7.000 26.641 1.00 88.88 108 VAL A N 1
ATOM 864 C CA . VAL A 1 108 ? -13.608 6.116 26.367 1.00 88.88 108 VAL A CA 1
ATOM 865 C C . VAL A 1 108 ? -12.981 6.481 25.022 1.00 88.88 108 VAL A C 1
ATOM 867 O O . VAL A 1 108 ? -11.778 6.699 24.924 1.00 88.88 108 VAL A O 1
ATOM 870 N N . VAL A 1 109 ? -13.809 6.634 23.985 1.00 91.06 109 VAL A N 1
ATOM 871 C CA . VAL A 1 109 ? -13.332 6.984 22.640 1.00 91.06 109 VAL A CA 1
ATOM 872 C C . VAL A 1 109 ? -12.689 8.375 22.618 1.00 91.06 109 VAL A C 1
ATOM 874 O O . VAL A 1 109 ? -11.633 8.545 22.012 1.00 91.06 109 VAL A O 1
ATOM 877 N N . SER A 1 110 ? -13.260 9.354 23.325 1.00 91.81 110 SER A N 1
ATOM 878 C CA . SER A 1 110 ? -12.679 10.697 23.438 1.00 91.81 110 SER A CA 1
ATOM 879 C C . SER A 1 110 ? -11.299 10.691 24.104 1.00 91.81 110 SER A C 1
ATOM 881 O O . SER A 1 110 ? -10.401 11.387 23.629 1.00 91.81 110 SER A O 1
ATOM 883 N N . ARG A 1 111 ? -11.095 9.892 25.165 1.00 90.88 111 ARG A N 1
ATOM 884 C CA . ARG A 1 111 ? -9.767 9.727 25.787 1.00 90.88 111 ARG A CA 1
ATOM 885 C C . ARG A 1 111 ? -8.764 9.121 24.811 1.00 90.88 111 ARG A C 1
ATOM 887 O O . ARG A 1 111 ? -7.662 9.644 24.670 1.00 90.88 111 ARG A O 1
ATOM 894 N N . LEU A 1 112 ? -9.169 8.084 24.080 1.00 91.56 112 LEU A N 1
ATOM 895 C CA . LEU A 1 112 ? -8.317 7.445 23.081 1.00 91.56 112 LEU A CA 1
ATOM 896 C C . LEU A 1 112 ? -7.909 8.419 21.966 1.00 91.56 112 LEU A C 1
ATOM 898 O O . LEU A 1 112 ? -6.736 8.477 21.600 1.00 91.56 112 LEU A O 1
ATOM 902 N N . ILE A 1 113 ? -8.844 9.232 21.462 1.00 94.81 113 ILE A N 1
ATOM 903 C CA . ILE A 1 113 ? -8.554 10.279 20.468 1.00 94.81 113 ILE A CA 1
ATOM 904 C C . ILE A 1 113 ? -7.560 11.304 21.025 1.00 94.81 113 ILE A C 1
ATOM 906 O O . ILE A 1 113 ? -6.640 11.697 20.305 1.00 94.81 113 ILE A O 1
ATOM 910 N N . ALA A 1 114 ? -7.701 11.720 22.287 1.00 94.94 114 ALA A N 1
ATOM 911 C CA . ALA A 1 114 ? -6.781 12.668 22.914 1.00 94.94 114 ALA A CA 1
ATOM 912 C C . ALA A 1 114 ? -5.353 12.099 22.995 1.00 94.94 114 ALA A C 1
ATOM 914 O O . ALA A 1 114 ? -4.404 12.757 22.564 1.00 94.94 114 ALA A O 1
ATOM 915 N N . THR A 1 115 ? -5.205 10.847 23.440 1.00 94.25 115 THR A N 1
ATOM 916 C CA . THR A 1 115 ? -3.915 10.139 23.468 1.00 94.25 115 THR A CA 1
ATOM 917 C C . THR A 1 115 ? -3.312 9.999 22.069 1.00 94.25 115 THR A C 1
ATOM 9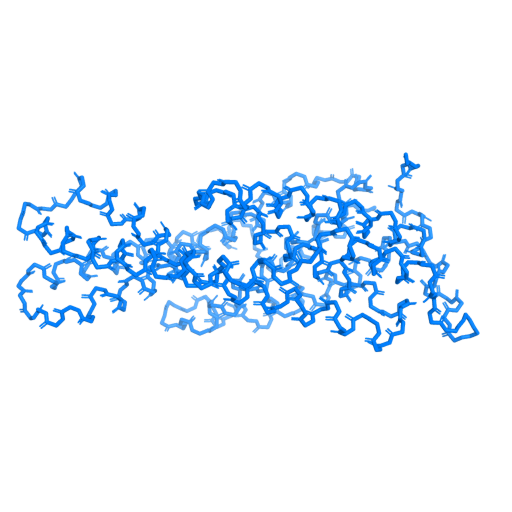19 O O . THR A 1 115 ? -2.133 10.285 21.863 1.00 94.25 115 THR A O 1
ATOM 922 N N . LEU A 1 116 ? -4.115 9.609 21.074 1.00 95.81 116 LEU A N 1
ATOM 923 C CA . LEU A 1 116 ? -3.665 9.496 19.685 1.00 95.81 116 LEU A CA 1
ATOM 924 C C . LEU A 1 116 ? -3.234 10.845 19.105 1.00 95.81 116 LEU A C 1
ATOM 926 O O . LEU A 1 116 ? -2.252 10.900 18.371 1.00 95.81 116 LEU A O 1
ATOM 930 N N . SER A 1 117 ? -3.935 11.925 19.446 1.00 97.12 117 SER A N 1
ATOM 931 C CA . SER A 1 117 ? -3.603 13.282 18.999 1.00 97.12 117 SER A CA 1
ATOM 932 C C . SER A 1 117 ? -2.278 13.753 19.598 1.00 97.12 117 SER A C 1
ATOM 934 O O . SER A 1 117 ? -1.435 14.282 18.878 1.00 97.12 117 SER A O 1
ATOM 936 N N . ALA A 1 118 ? -2.043 13.485 20.885 1.00 96.75 118 ALA A N 1
ATOM 937 C CA . ALA A 1 118 ? -0.762 13.769 21.527 1.00 96.75 118 ALA A CA 1
ATOM 938 C C . ALA A 1 118 ? 0.387 12.972 20.881 1.00 96.75 118 ALA A C 1
ATOM 940 O O . ALA A 1 118 ? 1.426 13.542 20.543 1.00 96.75 118 ALA A O 1
ATOM 941 N N . ASN A 1 119 ? 0.179 11.674 20.630 1.00 96.25 119 ASN A N 1
ATOM 942 C CA . ASN A 1 119 ? 1.157 10.828 19.940 1.00 96.25 119 ASN A CA 1
ATOM 943 C C . ASN A 1 119 ? 1.428 11.317 18.511 1.00 96.25 119 ASN A C 1
ATOM 945 O O . ASN A 1 119 ? 2.580 11.357 18.084 1.00 96.25 119 ASN A O 1
ATOM 949 N N . ARG A 1 120 ? 0.390 11.733 17.778 1.00 97.50 120 ARG A N 1
ATOM 950 C CA . ARG A 1 120 ? 0.520 12.282 16.425 1.00 97.50 120 ARG A CA 1
ATOM 951 C C . ARG A 1 120 ? 1.449 13.495 16.396 1.00 97.50 120 ARG A C 1
ATOM 953 O O . ARG A 1 120 ? 2.294 13.573 15.508 1.00 97.50 120 ARG A O 1
ATOM 960 N N . GLU A 1 121 ? 1.322 14.416 17.351 1.00 97.19 121 GLU A N 1
ATOM 961 C CA . GLU A 1 121 ? 2.193 15.596 17.413 1.00 97.19 121 GLU A CA 1
ATOM 962 C C . GLU A 1 121 ? 3.651 15.227 17.727 1.00 97.19 121 GLU A C 1
ATOM 964 O O . GLU A 1 121 ? 4.561 15.783 17.114 1.00 97.19 121 GLU A O 1
ATOM 969 N N . GLN A 1 122 ? 3.898 14.226 18.579 1.00 96.56 122 GLN A N 1
ATOM 970 C CA . GLN A 1 122 ? 5.258 13.706 18.791 1.00 96.56 122 GLN A CA 1
ATOM 971 C C . GLN A 1 122 ? 5.837 13.088 17.510 1.00 96.56 122 GLN A C 1
ATOM 973 O O . GLN A 1 122 ? 6.953 13.404 17.095 1.00 96.56 122 GLN A O 1
ATOM 978 N N . GLU A 1 123 ? 5.053 12.258 16.823 1.00 96.94 123 GLU A N 1
ATOM 979 C CA . GLU A 1 123 ? 5.468 11.625 15.568 1.00 96.94 123 GLU A CA 1
ATOM 980 C C . GLU A 1 123 ? 5.681 12.647 14.441 1.00 96.94 123 GLU A C 1
ATOM 982 O O . GLU A 1 123 ? 6.547 12.457 13.583 1.00 96.94 123 GLU A O 1
ATOM 987 N N . LYS A 1 124 ? 4.946 13.766 14.454 1.00 96.94 124 LYS A N 1
ATOM 988 C CA . LYS A 1 124 ? 5.155 14.889 13.533 1.00 96.94 124 LYS A CA 1
ATOM 989 C C . LYS A 1 124 ? 6.535 15.513 13.727 1.00 96.94 124 LYS A C 1
ATOM 991 O O . LYS A 1 124 ? 7.214 15.753 12.731 1.00 96.94 124 LYS A O 1
ATOM 996 N N . LEU A 1 125 ? 6.981 15.721 14.968 1.00 95.25 125 LEU A N 1
ATOM 997 C CA . LEU A 1 125 ? 8.327 16.235 15.259 1.00 95.25 125 LEU A CA 1
ATOM 998 C C . LEU A 1 125 ? 9.415 15.270 14.760 1.00 95.25 125 LEU A C 1
ATOM 1000 O O . LEU A 1 125 ? 10.368 15.684 14.096 1.00 95.25 125 LEU A O 1
ATOM 1004 N N . CYS A 1 126 ? 9.249 13.966 15.002 1.00 94.69 126 CYS A N 1
ATOM 1005 C CA . CYS A 1 126 ? 10.174 12.946 14.501 1.00 94.69 126 CYS A CA 1
ATOM 1006 C C . CYS A 1 126 ? 10.205 12.883 12.965 1.00 94.69 126 CYS A C 1
ATOM 1008 O O . CYS A 1 126 ? 11.276 12.739 12.357 1.00 94.69 126 CYS A O 1
ATOM 1010 N N . LEU A 1 127 ? 9.039 12.995 12.320 1.00 95.75 127 LEU A N 1
ATOM 1011 C CA . LEU A 1 127 ? 8.944 13.039 10.867 1.00 95.75 127 LEU A CA 1
ATOM 1012 C C . LEU A 1 127 ? 9.611 14.302 10.323 1.00 95.75 127 LEU A C 1
ATOM 1014 O O . LEU A 1 127 ? 10.414 14.176 9.405 1.00 95.75 127 LEU A O 1
ATOM 1018 N N . HIS A 1 128 ? 9.359 15.476 10.906 1.00 95.19 128 HIS A N 1
ATOM 1019 C CA . HIS A 1 128 ? 9.993 16.737 10.514 1.00 95.19 128 HIS A CA 1
ATOM 1020 C C . HIS A 1 128 ? 11.520 16.609 10.470 1.00 95.19 128 HIS A C 1
ATOM 1022 O O . HIS A 1 128 ? 12.120 16.781 9.409 1.00 95.19 128 HIS A O 1
ATOM 1028 N N . ALA A 1 129 ? 12.134 16.161 11.570 1.00 93.69 129 ALA A N 1
ATOM 1029 C CA . ALA A 1 129 ? 13.582 15.953 11.654 1.00 93.69 129 ALA A CA 1
ATOM 1030 C C . ALA A 1 129 ? 14.113 14.910 10.648 1.00 93.69 129 ALA A C 1
ATOM 1032 O O . ALA A 1 129 ? 15.283 14.932 10.261 1.00 93.69 129 ALA A O 1
ATOM 1033 N N . THR A 1 130 ? 13.273 13.958 10.229 1.00 93.50 130 THR A N 1
ATOM 1034 C CA . THR A 1 130 ? 13.615 13.010 9.160 1.00 93.50 130 THR A CA 1
ATOM 1035 C C . THR A 1 130 ? 13.558 13.680 7.791 1.00 93.50 130 THR A C 1
ATOM 1037 O O . THR A 1 130 ? 14.464 13.480 6.984 1.00 93.50 130 THR A O 1
ATOM 1040 N N . LEU A 1 131 ? 12.512 14.467 7.522 1.00 93.88 131 LEU A N 1
ATOM 1041 C CA . LEU A 1 131 ? 12.323 15.141 6.242 1.00 93.88 131 LEU A CA 1
ATOM 1042 C C . LEU A 1 131 ? 13.397 16.198 5.999 1.00 93.88 131 LEU A C 1
ATOM 1044 O O . LEU A 1 131 ? 13.834 16.319 4.862 1.00 93.88 131 LEU A O 1
ATOM 1048 N N . GLU A 1 132 ? 13.868 16.918 7.019 1.00 92.75 132 GLU A N 1
ATOM 1049 C CA . GLU A 1 132 ? 14.950 17.912 6.888 1.00 92.75 132 GLU A CA 1
ATOM 1050 C C . GLU A 1 132 ? 16.260 17.320 6.354 1.00 92.75 132 GLU A C 1
ATOM 1052 O O . GLU A 1 132 ? 17.014 17.993 5.657 1.00 92.75 132 GLU A O 1
ATOM 1057 N N . LYS A 1 133 ? 16.515 16.035 6.616 1.00 92.31 133 LYS A N 1
ATOM 1058 C CA . LYS A 1 133 ? 17.729 15.339 6.158 1.00 92.31 133 LYS A CA 1
ATOM 1059 C C . LYS A 1 133 ? 17.679 14.932 4.686 1.00 92.31 133 LYS A C 1
ATOM 1061 O O . LYS A 1 133 ? 18.686 14.471 4.153 1.00 92.31 133 LYS A O 1
ATOM 1066 N N . ILE A 1 134 ? 16.517 15.038 4.047 1.00 91.88 134 ILE A N 1
ATOM 1067 C CA . ILE A 1 134 ? 16.301 14.592 2.672 1.00 91.88 134 ILE A CA 1
ATOM 1068 C C . ILE A 1 134 ? 16.278 15.818 1.775 1.00 91.88 134 ILE A C 1
ATOM 1070 O O . ILE A 1 134 ? 15.286 16.536 1.737 1.00 91.88 134 ILE A O 1
ATOM 1074 N N . ASP A 1 135 ? 17.336 16.056 1.013 1.00 91.75 135 ASP A N 1
ATOM 1075 C CA . ASP A 1 135 ? 17.291 17.087 -0.020 1.00 91.75 135 ASP A CA 1
ATOM 1076 C C . ASP A 1 135 ? 16.527 16.564 -1.261 1.00 91.75 135 ASP A C 1
ATOM 1078 O O . ASP A 1 135 ? 16.986 15.600 -1.892 1.00 91.75 135 ASP A O 1
ATOM 1082 N N . PRO A 1 136 ? 15.358 17.140 -1.617 1.00 89.94 136 PRO A N 1
ATOM 1083 C CA . PRO A 1 136 ? 14.520 16.614 -2.693 1.00 89.94 136 PRO A CA 1
ATOM 1084 C C . PRO A 1 136 ? 15.220 16.631 -4.057 1.00 89.94 136 PRO A C 1
ATOM 1086 O O . PRO A 1 136 ? 15.091 15.677 -4.829 1.00 89.94 136 PRO A O 1
ATOM 1089 N N . ASP A 1 137 ? 15.982 17.685 -4.351 1.00 92.56 137 ASP A N 1
ATOM 1090 C CA . ASP A 1 137 ? 16.655 17.844 -5.640 1.00 92.56 137 ASP A CA 1
ATOM 1091 C C . ASP A 1 137 ? 17.874 16.915 -5.754 1.00 92.56 137 ASP A C 1
ATOM 1093 O O . ASP A 1 137 ? 18.065 16.267 -6.787 1.00 92.56 137 ASP A O 1
ATOM 1097 N N . SER A 1 138 ? 18.644 16.731 -4.675 1.00 93.38 138 SER A N 1
ATOM 1098 C CA . SER A 1 138 ? 19.687 15.702 -4.582 1.00 93.38 138 SER A CA 1
ATOM 1099 C C . SER A 1 138 ? 19.115 14.302 -4.790 1.00 93.38 138 SER A C 1
ATOM 1101 O O . SER A 1 138 ? 19.696 13.502 -5.531 1.00 93.38 138 SER A O 1
ATOM 1103 N N . PHE A 1 139 ? 17.957 13.985 -4.202 1.00 92.69 139 PHE A N 1
ATOM 1104 C CA . PHE A 1 139 ? 17.307 12.691 -4.410 1.00 92.69 139 PHE A CA 1
ATOM 1105 C C . PHE A 1 139 ? 16.928 12.476 -5.886 1.00 92.69 139 PHE A C 1
ATOM 1107 O O . PHE A 1 139 ? 17.255 11.434 -6.469 1.00 92.69 139 PHE A O 1
ATOM 1114 N N . VAL A 1 140 ? 16.317 13.473 -6.535 1.00 94.88 140 VAL A N 1
ATOM 1115 C CA . VAL A 1 140 ? 16.015 13.421 -7.978 1.00 94.88 140 VAL A CA 1
ATOM 1116 C C . VAL A 1 140 ? 17.298 13.279 -8.804 1.00 94.88 140 VAL A C 1
ATOM 1118 O O . VAL A 1 140 ? 17.363 12.431 -9.698 1.00 94.88 140 VAL A O 1
ATOM 1121 N N . ALA A 1 141 ? 18.367 14.003 -8.467 1.00 94.88 141 ALA A N 1
ATOM 1122 C CA . ALA A 1 141 ? 19.662 13.884 -9.135 1.00 94.88 141 ALA A CA 1
ATOM 1123 C C . ALA A 1 141 ? 20.278 12.480 -8.983 1.00 94.88 141 ALA A C 1
ATOM 1125 O O . ALA A 1 141 ? 20.886 11.955 -9.924 1.00 94.88 141 ALA A O 1
ATOM 1126 N N . GLN A 1 142 ? 20.099 11.821 -7.833 1.00 94.12 142 GLN A N 1
ATOM 1127 C CA . GLN A 1 142 ? 20.513 10.430 -7.634 1.00 94.12 142 GLN A CA 1
ATOM 1128 C C . GLN A 1 142 ? 19.723 9.460 -8.525 1.00 94.12 142 GLN A C 1
ATOM 1130 O O . GLN A 1 142 ? 20.323 8.545 -9.105 1.00 94.12 142 GLN A O 1
ATOM 1135 N N . VAL A 1 143 ? 18.409 9.664 -8.682 1.00 94.50 143 VAL A N 1
ATOM 1136 C CA . VAL A 1 143 ? 17.575 8.887 -9.617 1.00 94.50 143 VAL A CA 1
ATOM 1137 C C . VAL A 1 143 ? 17.995 9.143 -11.067 1.00 94.50 143 VAL A C 1
ATOM 1139 O O . VAL A 1 143 ? 18.152 8.191 -11.835 1.00 94.50 143 VAL A O 1
ATOM 1142 N N . GLU A 1 144 ? 18.287 10.387 -11.444 1.00 93.81 144 GLU A N 1
ATOM 1143 C CA . GLU A 1 144 ? 18.772 10.710 -12.789 1.00 93.81 144 GLU A CA 1
ATOM 1144 C C . GLU A 1 144 ? 20.118 10.033 -13.071 1.00 93.81 144 GLU A C 1
ATOM 1146 O O . GLU A 1 144 ? 20.335 9.410 -14.115 1.00 93.81 144 GLU A O 1
ATOM 1151 N N . LYS A 1 145 ? 21.026 10.068 -12.093 1.00 92.31 145 LYS A N 1
ATOM 1152 C CA . LYS A 1 145 ? 22.319 9.385 -12.163 1.00 92.31 145 LYS A CA 1
ATOM 1153 C C . LYS A 1 145 ? 22.155 7.869 -12.277 1.00 92.31 145 LYS A C 1
ATOM 1155 O O . LYS A 1 145 ? 22.948 7.225 -12.972 1.00 92.31 145 LYS A O 1
ATOM 1160 N N . LEU A 1 146 ? 21.155 7.281 -11.618 1.00 91.00 146 LEU A N 1
ATOM 1161 C CA . LEU A 1 146 ? 20.797 5.868 -11.767 1.00 91.00 146 LEU A CA 1
ATOM 1162 C C . LEU A 1 146 ? 20.389 5.569 -13.218 1.00 91.00 146 LEU A C 1
ATOM 1164 O O . LEU A 1 146 ? 20.945 4.652 -13.825 1.00 91.00 146 LEU A O 1
ATOM 1168 N N . CYS A 1 147 ? 19.508 6.395 -13.787 1.00 89.50 147 CYS A N 1
ATOM 1169 C CA . CYS A 1 147 ? 19.008 6.266 -15.156 1.00 89.50 147 CYS A CA 1
ATOM 1170 C C . CYS A 1 147 ? 20.093 6.477 -16.223 1.00 89.50 147 CYS A C 1
ATOM 1172 O O . CYS A 1 147 ? 20.016 5.880 -17.289 1.00 89.50 147 CYS A O 1
ATOM 1174 N N . LYS A 1 148 ? 21.142 7.262 -15.945 1.00 87.31 148 LYS A N 1
ATOM 1175 C CA . LYS A 1 148 ? 22.284 7.462 -16.862 1.00 87.31 148 LYS A CA 1
ATOM 1176 C C . LYS A 1 148 ? 23.368 6.380 -16.771 1.00 87.31 148 LYS A C 1
ATOM 1178 O O . LYS A 1 148 ? 24.277 6.360 -17.595 1.00 87.31 148 LYS A O 1
ATOM 1183 N N . THR A 1 149 ? 23.328 5.490 -15.772 1.00 82.88 149 THR A N 1
ATOM 1184 C CA . THR A 1 149 ? 24.421 4.530 -15.514 1.00 82.88 149 THR A CA 1
ATOM 1185 C C . THR A 1 149 ? 23.964 3.071 -15.512 1.00 82.88 149 THR A C 1
ATOM 1187 O O . THR A 1 149 ? 23.865 2.445 -14.447 1.00 82.88 149 THR A O 1
ATOM 1190 N N . PRO A 1 150 ? 23.733 2.482 -16.703 1.00 76.62 150 PRO A N 1
ATOM 1191 C CA . PRO A 1 150 ? 23.350 1.082 -16.805 1.00 76.62 150 PRO A CA 1
ATOM 1192 C C . PRO A 1 150 ? 24.412 0.169 -16.185 1.00 76.62 150 PRO A C 1
ATOM 1194 O O . PRO A 1 150 ? 25.621 0.436 -16.195 1.00 76.62 150 PRO A O 1
ATOM 1197 N N . ARG A 1 151 ? 23.958 -0.963 -15.649 1.00 76.81 151 ARG A N 1
ATOM 1198 C CA . ARG A 1 151 ? 24.843 -2.094 -15.362 1.00 76.81 151 ARG A CA 1
ATOM 1199 C C . ARG A 1 151 ? 25.432 -2.598 -16.691 1.00 76.81 151 ARG A C 1
ATOM 1201 O O . ARG A 1 151 ? 24.748 -2.579 -17.706 1.00 76.81 151 ARG A O 1
ATOM 1208 N N . ASN A 1 152 ? 26.709 -3.003 -16.678 1.00 65.81 152 ASN A N 1
ATOM 1209 C CA . ASN A 1 152 ? 27.523 -3.284 -17.873 1.00 65.81 152 ASN A CA 1
ATOM 1210 C C . ASN A 1 152 ? 26.737 -4.006 -18.992 1.00 65.81 152 ASN A C 1
ATOM 1212 O O . ASN A 1 152 ? 26.295 -5.150 -18.822 1.00 65.81 152 ASN A O 1
ATOM 1216 N N . ALA A 1 153 ? 26.601 -3.320 -20.133 1.00 57.28 153 ALA A N 1
ATOM 1217 C CA . ALA A 1 153 ? 25.753 -3.694 -21.262 1.00 57.28 153 ALA A CA 1
ATOM 1218 C C . ALA A 1 153 ? 26.107 -5.054 -21.886 1.00 57.28 153 ALA A C 1
ATOM 1220 O O . ALA A 1 153 ? 25.225 -5.690 -22.461 1.00 57.28 153 ALA A O 1
ATOM 1221 N N . LYS A 1 154 ? 27.347 -5.553 -21.728 1.00 57.78 154 LYS A N 1
ATOM 1222 C CA . LYS A 1 154 ? 27.741 -6.888 -22.224 1.00 57.78 154 LYS A CA 1
ATOM 1223 C C . LYS A 1 154 ? 26.914 -8.024 -21.596 1.00 57.78 154 LYS A C 1
ATOM 1225 O O . LYS A 1 154 ? 26.630 -8.997 -22.278 1.00 57.78 154 LYS A O 1
ATOM 1230 N N . SER A 1 155 ? 26.467 -7.865 -20.346 1.00 56.62 155 SER A N 1
ATOM 1231 C CA . SER A 1 155 ? 25.708 -8.884 -19.590 1.00 56.62 155 SER A CA 1
ATOM 1232 C C . SER A 1 155 ? 24.177 -8.759 -19.676 1.00 56.62 155 SER A C 1
ATOM 1234 O O . SER A 1 155 ? 23.461 -9.620 -19.179 1.00 56.62 155 SER A O 1
ATOM 1236 N N . LEU A 1 156 ? 23.661 -7.678 -20.275 1.00 63.28 156 LEU A N 1
ATOM 1237 C CA . LEU A 1 156 ? 22.247 -7.277 -20.191 1.00 63.28 156 LEU A CA 1
ATOM 1238 C C . LEU A 1 156 ? 21.612 -6.974 -21.558 1.00 63.28 156 LEU A C 1
ATOM 1240 O O . LEU A 1 156 ? 20.515 -6.418 -21.605 1.00 63.28 156 LEU A O 1
ATOM 1244 N N . LYS A 1 157 ? 22.276 -7.333 -22.671 1.00 61.97 157 LYS A N 1
ATOM 1245 C CA . LYS A 1 157 ? 21.812 -7.006 -24.036 1.00 61.97 157 LYS A CA 1
ATOM 1246 C C . LYS A 1 157 ? 20.346 -7.387 -24.276 1.00 61.97 157 LYS A C 1
ATOM 1248 O O . LYS A 1 157 ? 19.632 -6.603 -24.891 1.00 61.97 157 LYS A O 1
ATOM 1253 N N . VAL A 1 158 ? 19.908 -8.540 -23.766 1.00 63.09 158 VAL A N 1
ATOM 1254 C CA . VAL A 1 158 ? 18.530 -9.035 -23.925 1.00 63.09 158 VAL A CA 1
ATOM 1255 C C . VAL A 1 158 ? 17.544 -8.213 -23.084 1.00 63.09 158 VAL A C 1
ATOM 1257 O O . VAL A 1 158 ? 16.621 -7.617 -23.630 1.00 63.09 158 VAL A O 1
ATOM 1260 N N . THR A 1 159 ? 17.777 -8.072 -21.773 1.00 68.94 159 THR A N 1
ATOM 1261 C CA . THR A 1 159 ? 16.855 -7.353 -20.869 1.00 68.94 159 THR A CA 1
ATOM 1262 C C . THR A 1 159 ? 16.760 -5.850 -21.150 1.00 68.94 159 THR A C 1
ATOM 1264 O O . THR A 1 159 ? 15.735 -5.238 -20.876 1.00 68.94 159 THR A O 1
ATOM 1267 N N . LEU A 1 160 ? 17.810 -5.223 -21.689 1.00 70.94 160 LEU A N 1
ATOM 1268 C CA . LEU A 1 160 ? 17.776 -3.794 -22.031 1.00 70.94 160 LEU A CA 1
ATOM 1269 C C . LEU A 1 160 ? 16.965 -3.505 -23.301 1.00 70.94 160 LEU A C 1
ATOM 1271 O O . LEU A 1 160 ? 16.448 -2.397 -23.448 1.00 70.94 160 LEU A O 1
ATOM 1275 N N . ARG A 1 161 ? 16.900 -4.473 -24.224 1.00 79.56 161 ARG A N 1
ATOM 1276 C CA . ARG A 1 161 ? 16.300 -4.307 -25.555 1.00 79.56 161 ARG A CA 1
ATOM 1277 C C . ARG A 1 161 ? 14.915 -4.922 -25.689 1.00 79.56 161 ARG A C 1
ATOM 1279 O O . ARG A 1 161 ? 14.227 -4.557 -26.634 1.00 79.56 161 ARG A O 1
ATOM 1286 N N . GLN A 1 162 ? 14.523 -5.813 -24.780 1.00 90.00 162 GLN A N 1
ATOM 1287 C CA . GLN A 1 162 ? 13.176 -6.371 -24.785 1.00 90.00 162 GLN A CA 1
ATOM 1288 C C . GLN A 1 162 ? 12.109 -5.271 -24.597 1.00 90.00 162 GLN A C 1
ATOM 1290 O O . GLN A 1 162 ? 12.408 -4.222 -24.007 1.00 90.00 162 GLN A O 1
ATOM 1295 N N . PRO A 1 163 ? 10.876 -5.524 -25.058 1.00 93.69 163 PRO A N 1
ATOM 1296 C CA . PRO A 1 163 ? 9.711 -4.709 -24.736 1.00 93.69 163 PRO A CA 1
ATOM 1297 C C . PRO A 1 163 ? 9.505 -4.551 -23.225 1.00 93.69 163 PRO A C 1
ATOM 1299 O O . PRO A 1 163 ? 9.670 -5.506 -22.449 1.00 93.69 163 PRO A O 1
ATOM 1302 N N . VAL A 1 164 ? 9.114 -3.345 -22.801 1.00 93.75 164 VAL A N 1
ATOM 1303 C CA . VAL A 1 164 ? 8.799 -3.047 -21.397 1.00 93.75 164 VAL A CA 1
ATOM 1304 C C . VAL A 1 164 ? 7.637 -3.897 -20.888 1.00 93.75 164 VAL A C 1
ATOM 1306 O O . VAL A 1 164 ? 7.678 -4.330 -19.732 1.00 93.75 164 VAL A O 1
ATOM 1309 N N . SER A 1 165 ? 6.665 -4.213 -21.749 1.00 93.56 165 SER A N 1
ATOM 1310 C CA . SER A 1 165 ? 5.531 -5.089 -21.436 1.00 93.56 165 SER A CA 1
ATOM 1311 C C . SER A 1 165 ? 5.990 -6.422 -20.840 1.00 93.56 165 SER A C 1
ATOM 1313 O O . SER A 1 165 ? 5.574 -6.776 -19.739 1.00 93.56 165 SER A O 1
ATOM 1315 N N . LEU A 1 166 ? 6.954 -7.100 -21.472 1.00 92.81 166 LEU A N 1
ATOM 1316 C CA . LEU A 1 166 ? 7.508 -8.368 -20.984 1.00 92.81 166 LEU A CA 1
ATOM 1317 C C . LEU A 1 166 ? 8.178 -8.227 -19.610 1.00 92.81 166 LEU A C 1
ATOM 1319 O O . LEU A 1 166 ? 8.086 -9.122 -18.770 1.00 92.81 166 LEU A O 1
ATOM 1323 N N . THR A 1 167 ? 8.867 -7.108 -19.357 1.00 92.94 167 THR A N 1
ATOM 1324 C CA . THR A 1 167 ? 9.491 -6.860 -18.046 1.00 92.94 167 THR A CA 1
ATOM 1325 C C . THR A 1 167 ? 8.435 -6.667 -16.956 1.00 92.94 167 THR A C 1
ATOM 1327 O O . THR A 1 167 ? 8.579 -7.221 -15.862 1.00 92.94 167 THR A O 1
ATOM 1330 N N . VAL A 1 168 ? 7.386 -5.888 -17.234 1.00 94.00 168 VAL A N 1
ATOM 1331 C CA . VAL A 1 168 ? 6.334 -5.599 -16.252 1.00 94.00 168 VAL A CA 1
ATOM 1332 C C . VAL A 1 168 ? 5.453 -6.829 -16.015 1.00 94.00 168 VAL A C 1
ATOM 1334 O O . VAL A 1 168 ? 5.237 -7.175 -14.854 1.00 94.00 168 VAL A O 1
ATOM 1337 N N . LEU A 1 169 ? 5.049 -7.558 -17.062 1.00 93.62 169 LEU A N 1
ATOM 1338 C CA . LEU A 1 169 ? 4.284 -8.808 -16.949 1.00 93.62 169 LEU A CA 1
ATOM 1339 C C . LEU A 1 169 ? 5.024 -9.858 -16.113 1.00 93.62 169 LEU A C 1
ATOM 1341 O O . LEU A 1 169 ? 4.455 -10.411 -15.176 1.00 93.62 169 LEU A O 1
ATOM 1345 N N . ALA A 1 170 ? 6.325 -10.066 -16.347 1.00 92.88 170 ALA A N 1
ATOM 1346 C CA . ALA A 1 170 ? 7.120 -10.981 -15.524 1.00 92.88 170 ALA A CA 1
ATOM 1347 C C . ALA A 1 170 ? 7.174 -10.548 -14.043 1.00 92.88 170 ALA A C 1
ATOM 1349 O O . ALA A 1 170 ? 7.189 -11.377 -13.127 1.00 92.88 170 ALA A O 1
ATOM 1350 N N . ALA A 1 171 ? 7.204 -9.237 -13.779 1.00 92.75 171 ALA A N 1
ATOM 1351 C CA . ALA A 1 171 ? 7.174 -8.711 -12.420 1.00 92.75 171 ALA A CA 1
ATOM 1352 C C . ALA A 1 171 ? 5.794 -8.831 -11.752 1.00 92.75 171 ALA A C 1
ATOM 1354 O O . ALA A 1 171 ? 5.745 -8.948 -10.520 1.00 92.75 171 ALA A O 1
ATOM 1355 N N . LEU A 1 172 ? 4.709 -8.787 -12.528 1.00 94.12 172 LEU A N 1
ATOM 1356 C CA . LEU A 1 172 ? 3.333 -9.002 -12.078 1.00 94.12 172 LEU A CA 1
ATOM 1357 C C . LEU A 1 172 ? 3.080 -10.480 -11.774 1.00 94.12 172 LEU A C 1
ATOM 1359 O O . LEU A 1 172 ? 2.704 -10.783 -10.646 1.00 94.12 172 LEU A O 1
ATOM 1363 N N . ALA A 1 173 ? 3.444 -11.389 -12.683 1.00 93.88 173 ALA A N 1
ATOM 1364 C CA . ALA A 1 173 ? 3.315 -12.839 -12.498 1.00 93.88 173 ALA A CA 1
ATOM 1365 C C . ALA A 1 173 ? 4.033 -13.335 -11.229 1.00 93.88 173 ALA A C 1
ATOM 1367 O O . ALA A 1 173 ? 3.522 -14.152 -10.466 1.00 93.88 173 ALA A O 1
ATOM 1368 N N . LYS A 1 174 ? 5.211 -12.772 -10.912 1.00 92.38 174 LYS A N 1
ATOM 1369 C CA . LYS A 1 174 ? 5.901 -13.086 -9.648 1.00 92.38 174 LYS A CA 1
ATOM 1370 C C . LYS A 1 174 ? 5.081 -12.703 -8.407 1.00 92.38 174 LYS A C 1
ATOM 1372 O O . LYS A 1 174 ? 5.237 -13.329 -7.363 1.00 92.38 174 LYS A O 1
ATOM 1377 N N . ARG A 1 175 ? 4.286 -11.631 -8.471 1.00 91.56 175 ARG A N 1
ATOM 1378 C CA . ARG A 1 175 ? 3.451 -11.171 -7.347 1.00 91.56 175 ARG A CA 1
ATOM 1379 C C . ARG A 1 175 ? 2.138 -11.908 -7.260 1.00 91.56 175 ARG A C 1
ATOM 1381 O O . ARG A 1 175 ? 1.731 -12.217 -6.148 1.00 91.56 175 ARG A O 1
ATOM 1388 N N . GLU A 1 176 ? 1.547 -12.203 -8.401 1.00 94.12 176 GLU A N 1
ATOM 1389 C CA . GLU A 1 176 ? 0.408 -13.098 -8.517 1.00 94.12 176 GLU A CA 1
ATOM 1390 C C . GLU A 1 176 ? 0.708 -14.440 -7.847 1.00 94.12 176 GLU A C 1
ATOM 1392 O O . GLU A 1 176 ? -0.005 -14.811 -6.925 1.00 94.12 176 GLU A O 1
ATOM 1397 N N . LYS A 1 177 ? 1.843 -15.083 -8.160 1.00 94.94 177 LYS A N 1
ATOM 1398 C CA . LYS A 1 177 ? 2.259 -16.324 -7.484 1.00 94.94 177 LYS A CA 1
ATOM 1399 C C . LYS A 1 177 ? 2.249 -16.204 -5.953 1.00 94.94 177 LYS A C 1
ATOM 1401 O O . LYS A 1 177 ? 1.697 -17.058 -5.275 1.00 94.94 177 LYS A O 1
ATOM 1406 N N . THR A 1 178 ? 2.812 -15.126 -5.401 1.00 95.12 178 THR A N 1
ATOM 1407 C CA . THR A 1 178 ? 2.787 -14.886 -3.945 1.00 95.12 178 THR A CA 1
ATOM 1408 C C . THR A 1 178 ? 1.369 -14.678 -3.404 1.00 95.12 178 THR A C 1
ATOM 1410 O O . THR A 1 178 ? 1.103 -15.021 -2.261 1.00 95.12 178 THR A O 1
ATOM 1413 N N . ILE A 1 179 ? 0.465 -14.078 -4.181 1.00 95.88 179 ILE A N 1
ATOM 1414 C CA . ILE A 1 179 ? -0.945 -13.935 -3.795 1.00 95.88 179 ILE A CA 1
ATOM 1415 C C . ILE A 1 179 ? -1.613 -15.308 -3.755 1.00 95.88 179 ILE A C 1
ATOM 1417 O O . ILE A 1 179 ? -2.235 -15.617 -2.747 1.00 95.88 179 ILE A O 1
ATOM 1421 N N . LEU A 1 180 ? -1.421 -16.136 -4.786 1.00 96.12 180 LEU A N 1
ATOM 1422 C CA . LEU A 1 180 ? -1.968 -17.495 -4.854 1.00 96.12 180 LEU A CA 1
ATOM 1423 C C . LEU A 1 180 ? -1.488 -18.370 -3.690 1.00 96.12 180 LEU A C 1
ATOM 1425 O O . LEU A 1 180 ? -2.280 -19.101 -3.113 1.00 96.12 180 LEU A O 1
ATOM 1429 N N . GLU A 1 181 ? -0.214 -18.251 -3.305 1.00 96.62 181 GLU A N 1
ATOM 1430 C CA . GLU A 1 181 ? 0.355 -18.963 -2.150 1.00 96.62 181 GLU A CA 1
ATOM 1431 C C . GLU A 1 181 ? -0.279 -18.533 -0.815 1.00 96.62 181 GLU A C 1
ATOM 1433 O O . GLU A 1 181 ? -0.434 -19.352 0.081 1.00 96.62 181 GLU A O 1
ATOM 1438 N N . LEU A 1 182 ? -0.638 -17.253 -0.664 1.00 96.81 182 LEU A N 1
ATOM 1439 C CA . LEU A 1 182 ? -1.193 -16.707 0.582 1.00 96.81 182 LEU A CA 1
ATOM 1440 C C . LEU A 1 182 ? -2.718 -16.835 0.676 1.00 96.81 182 LEU A C 1
ATOM 1442 O O . LEU A 1 182 ? -3.263 -16.762 1.777 1.00 96.81 182 LEU A O 1
ATOM 1446 N N . LEU A 1 183 ? -3.404 -16.943 -0.463 1.00 96.50 183 LEU A N 1
ATOM 1447 C CA . LEU A 1 183 ? -4.857 -16.824 -0.546 1.00 96.50 183 LEU A CA 1
ATOM 1448 C C . LEU A 1 183 ? -5.600 -17.894 0.275 1.00 96.50 183 LEU A C 1
ATOM 1450 O O . LEU A 1 183 ? -6.473 -17.486 1.035 1.00 96.50 183 LEU A O 1
ATOM 1454 N N . PRO A 1 184 ? -5.260 -19.201 0.223 1.00 97.06 184 PRO A N 1
ATOM 1455 C CA . PRO A 1 184 ? -5.998 -20.223 0.969 1.00 97.06 184 PRO A CA 1
ATOM 1456 C C . PRO A 1 184 ? -6.027 -19.962 2.478 1.00 97.06 184 PRO A C 1
ATOM 1458 O O . PRO A 1 184 ? -7.087 -20.008 3.094 1.00 97.06 184 PRO A O 1
ATOM 1461 N N . GLU A 1 185 ? -4.880 -19.614 3.067 1.00 97.31 185 GLU A N 1
ATOM 1462 C CA . GLU A 1 185 ? -4.797 -19.294 4.495 1.00 97.31 185 GLU A CA 1
ATOM 1463 C C . GLU A 1 185 ? -5.472 -17.958 4.831 1.00 97.31 185 GLU A C 1
ATOM 1465 O O . GLU A 1 185 ? -6.047 -17.815 5.905 1.00 97.31 185 GLU A O 1
ATOM 1470 N N . ALA A 1 186 ? -5.413 -16.972 3.929 1.00 96.69 186 ALA A N 1
ATOM 1471 C CA . ALA A 1 186 ? -6.042 -15.667 4.126 1.00 96.69 186 ALA A CA 1
ATOM 1472 C C . ALA A 1 186 ? -7.578 -15.706 4.020 1.00 96.69 186 ALA A C 1
ATOM 1474 O O . ALA A 1 186 ? -8.234 -14.784 4.497 1.00 96.69 186 ALA A O 1
ATOM 1475 N N . LEU A 1 187 ? -8.153 -16.746 3.408 1.00 96.69 187 LEU A N 1
ATOM 1476 C CA . LEU A 1 187 ? -9.603 -16.977 3.368 1.00 96.69 187 LEU A CA 1
ATOM 1477 C C . LEU A 1 187 ? -10.160 -17.537 4.690 1.00 96.69 187 LEU A C 1
ATOM 1479 O O . LEU A 1 187 ? -11.375 -17.660 4.825 1.00 96.69 187 LEU A O 1
ATOM 1483 N N . MET A 1 188 ? -9.306 -17.816 5.679 1.00 96.44 188 MET A N 1
ATOM 1484 C CA . MET A 1 188 ? -9.702 -18.201 7.039 1.00 96.44 188 MET A CA 1
ATOM 1485 C C . MET A 1 188 ? -9.724 -16.957 7.950 1.00 96.44 188 MET A C 1
ATOM 1487 O O . MET A 1 188 ? -8.738 -16.219 8.023 1.00 96.44 188 MET A O 1
ATOM 1491 N N . GLU A 1 189 ? -10.842 -16.695 8.635 1.00 92.62 189 GLU A N 1
ATOM 1492 C CA . GLU A 1 189 ? -11.089 -15.442 9.385 1.00 92.62 189 GLU A CA 1
ATOM 1493 C C . GLU A 1 189 ? -10.101 -15.236 10.549 1.00 92.62 189 GLU A C 1
ATOM 1495 O O . GLU A 1 189 ? -9.691 -14.104 10.852 1.00 92.62 189 GLU A O 1
ATOM 1500 N N . GLU A 1 190 ? -9.717 -16.342 11.182 1.00 91.50 190 GLU A N 1
ATOM 1501 C CA . GLU A 1 190 ? -8.793 -16.456 12.307 1.00 91.50 190 GLU A CA 1
ATOM 1502 C C . GLU A 1 190 ? -7.331 -16.160 11.926 1.00 91.50 190 GLU A C 1
ATOM 1504 O O . GLU A 1 190 ? -6.524 -15.763 12.771 1.00 91.50 190 GLU A O 1
ATOM 1509 N N . ASN A 1 191 ? -6.981 -16.266 10.643 1.00 93.44 191 ASN A N 1
ATOM 1510 C CA . ASN A 1 191 ? -5.607 -16.170 10.159 1.00 93.44 191 ASN A CA 1
ATOM 1511 C C . ASN A 1 191 ? -5.199 -14.727 9.821 1.00 93.44 191 ASN A C 1
ATOM 1513 O O . ASN A 1 191 ? -4.905 -14.366 8.676 1.00 93.44 191 ASN A O 1
ATOM 1517 N N . ALA A 1 192 ? -5.089 -13.884 10.852 1.00 90.94 192 ALA A N 1
ATOM 1518 C CA . ALA A 1 192 ? -4.714 -12.474 10.697 1.00 90.94 192 ALA A CA 1
ATOM 1519 C C . ALA A 1 192 ? -3.338 -12.269 10.020 1.00 90.94 192 ALA A C 1
ATOM 1521 O O . ALA A 1 192 ? -3.141 -11.318 9.257 1.00 90.94 192 ALA A O 1
ATOM 1522 N N . THR A 1 193 ? -2.372 -13.166 10.257 1.00 94.00 193 THR A N 1
ATOM 1523 C CA . THR A 1 193 ? -1.014 -13.033 9.694 1.00 94.00 193 THR A CA 1
ATOM 1524 C C . THR A 1 193 ? -0.975 -13.273 8.176 1.00 94.00 193 THR A C 1
ATOM 1526 O O . THR A 1 193 ? -0.482 -12.391 7.456 1.00 94.00 193 THR A O 1
ATOM 1529 N N . PRO A 1 194 ? -1.488 -14.401 7.646 1.00 95.44 194 PRO A N 1
ATOM 1530 C CA . PRO A 1 194 ? -1.667 -14.590 6.206 1.00 95.44 194 PRO A CA 1
ATOM 1531 C C . PRO A 1 194 ? -2.472 -13.469 5.542 1.00 95.44 194 PRO A C 1
ATOM 1533 O O . PRO A 1 194 ? -2.030 -12.929 4.525 1.00 95.44 194 PRO A O 1
ATOM 1536 N N . LEU A 1 195 ? -3.569 -13.020 6.164 1.00 95.75 195 LEU A N 1
ATOM 1537 C CA . LEU A 1 195 ? -4.392 -11.918 5.656 1.00 95.75 195 LEU A CA 1
ATOM 1538 C C . LEU A 1 195 ? -3.601 -10.601 5.537 1.00 95.75 195 LEU A C 1
ATOM 1540 O O . LEU A 1 195 ? -3.629 -9.925 4.502 1.00 95.75 195 LEU A O 1
ATOM 1544 N N . HIS A 1 196 ? -2.802 -10.259 6.552 1.00 95.81 196 HIS A N 1
ATOM 1545 C CA . HIS A 1 196 ? -1.918 -9.093 6.508 1.00 95.81 196 HIS A CA 1
ATOM 1546 C C . HIS A 1 196 ? -0.853 -9.199 5.403 1.00 95.81 196 HIS A C 1
ATOM 1548 O O . HIS A 1 196 ? -0.559 -8.215 4.709 1.00 95.81 196 HIS A O 1
ATOM 1554 N N . ARG A 1 197 ? -0.264 -10.387 5.215 1.00 97.19 197 ARG A N 1
ATOM 1555 C CA . ARG A 1 197 ? 0.702 -10.641 4.134 1.00 97.19 197 ARG A CA 1
ATOM 1556 C C . ARG A 1 197 ? 0.038 -10.513 2.763 1.00 97.19 197 ARG A C 1
ATOM 1558 O O . ARG A 1 197 ? 0.618 -9.864 1.885 1.00 97.19 197 ARG A O 1
ATOM 1565 N N . LEU A 1 198 ? -1.176 -11.044 2.597 1.00 97.75 198 LEU A N 1
ATOM 1566 C CA . LEU A 1 198 ? -1.968 -10.922 1.373 1.00 97.75 198 LEU A CA 1
ATOM 1567 C C . LEU A 1 198 ? -2.218 -9.448 1.042 1.00 97.75 198 LEU A C 1
ATOM 1569 O O . LEU A 1 198 ? -1.886 -9.001 -0.055 1.00 97.75 198 LEU A O 1
ATOM 1573 N N . ARG A 1 199 ? -2.674 -8.652 2.016 1.00 97.31 199 ARG A N 1
ATOM 1574 C CA . ARG A 1 199 ? -2.869 -7.200 1.869 1.00 97.31 199 ARG A CA 1
ATOM 1575 C C . ARG A 1 199 ? -1.618 -6.486 1.352 1.00 97.31 199 ARG A C 1
ATOM 1577 O O . ARG A 1 199 ? -1.693 -5.625 0.471 1.00 97.31 199 ARG A O 1
ATOM 1584 N N . ILE A 1 200 ? -0.441 -6.813 1.894 1.00 95.62 200 ILE A N 1
ATOM 1585 C CA . ILE A 1 200 ? 0.826 -6.239 1.416 1.00 95.62 200 ILE A CA 1
ATOM 1586 C C . ILE A 1 200 ? 1.078 -6.634 -0.043 1.00 95.62 200 ILE A C 1
ATOM 1588 O O . ILE A 1 200 ? 1.489 -5.779 -0.834 1.00 95.62 200 ILE A O 1
ATOM 1592 N N . SER A 1 201 ? 0.854 -7.900 -0.394 1.00 95.94 201 SER A N 1
ATOM 1593 C CA . SER A 1 201 ? 1.051 -8.419 -1.749 1.00 95.94 201 SER A CA 1
ATOM 1594 C C . SER A 1 201 ? 0.096 -7.783 -2.761 1.00 95.94 201 SER A C 1
ATOM 1596 O O . SER A 1 201 ? 0.574 -7.308 -3.789 1.00 95.94 201 SER A O 1
ATOM 1598 N N . VAL A 1 202 ? -1.194 -7.646 -2.437 1.00 97.06 202 VAL A N 1
ATOM 1599 C CA . VAL A 1 202 ? -2.206 -6.950 -3.257 1.00 97.06 202 VAL A CA 1
ATOM 1600 C C . VAL A 1 202 ? -1.819 -5.489 -3.485 1.00 97.06 202 VAL A C 1
ATOM 1602 O O . VAL A 1 202 ? -1.783 -5.016 -4.619 1.00 97.06 202 VAL A O 1
ATOM 1605 N N . LYS A 1 203 ? -1.417 -4.770 -2.430 1.00 95.25 203 LYS A N 1
ATOM 1606 C CA . LYS A 1 203 ? -0.953 -3.378 -2.553 1.00 95.25 203 LYS A CA 1
ATOM 1607 C C . LYS A 1 203 ? 0.257 -3.250 -3.483 1.00 95.25 203 LYS A C 1
ATOM 1609 O O . LYS A 1 203 ? 0.341 -2.317 -4.279 1.00 95.25 203 LYS A O 1
ATOM 1614 N N . ARG A 1 204 ? 1.213 -4.180 -3.382 1.00 94.38 204 ARG A N 1
ATOM 1615 C CA . ARG A 1 204 ? 2.370 -4.223 -4.288 1.00 94.38 204 ARG A CA 1
ATOM 1616 C C . ARG A 1 204 ? 1.949 -4.559 -5.713 1.00 94.38 204 ARG A C 1
ATOM 1618 O O . ARG A 1 204 ? 2.481 -3.940 -6.624 1.00 94.38 204 ARG A O 1
ATOM 1625 N N . LEU A 1 205 ? 1.020 -5.497 -5.908 1.00 95.31 205 LEU A N 1
ATOM 1626 C CA . LEU A 1 205 ? 0.467 -5.82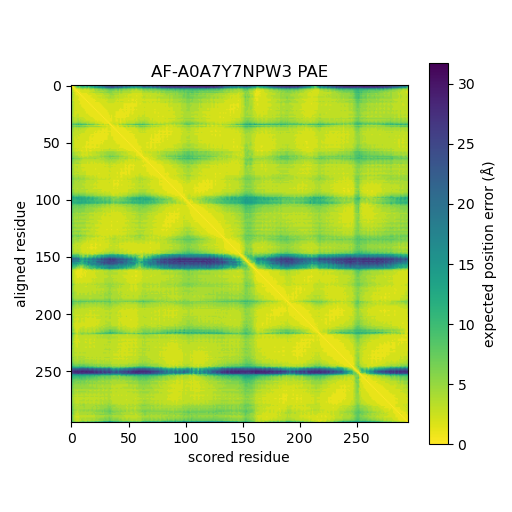0 -7.222 1.00 95.31 205 LEU A CA 1
ATOM 1627 C C . LEU A 1 205 ? -0.145 -4.567 -7.860 1.00 95.31 205 LEU A C 1
ATOM 1629 O O . LEU A 1 205 ? 0.232 -4.233 -8.978 1.00 95.31 205 LEU A O 1
ATOM 1633 N N . ARG A 1 206 ? -0.965 -3.805 -7.119 1.00 96.00 206 ARG A N 1
ATOM 1634 C CA . ARG A 1 206 ? -1.564 -2.551 -7.607 1.00 96.00 206 ARG A CA 1
ATOM 1635 C C . ARG A 1 206 ? -0.521 -1.554 -8.108 1.00 96.00 206 ARG A C 1
ATOM 1637 O O . ARG A 1 206 ? -0.629 -1.073 -9.228 1.00 96.00 206 ARG A O 1
ATOM 1644 N N . TYR A 1 207 ? 0.522 -1.271 -7.322 1.00 94.75 207 TYR A N 1
ATOM 1645 C CA . TYR A 1 207 ? 1.567 -0.322 -7.739 1.00 94.75 207 TYR A CA 1
ATOM 1646 C C . TYR A 1 207 ? 2.320 -0.760 -8.996 1.00 94.75 207 TYR A C 1
ATOM 1648 O O . TYR A 1 207 ? 2.813 0.081 -9.740 1.00 94.75 207 TYR A O 1
ATOM 1656 N N . ARG A 1 208 ? 2.437 -2.070 -9.227 1.00 93.94 208 ARG A N 1
ATOM 1657 C CA . ARG A 1 208 ? 3.053 -2.608 -10.444 1.00 93.94 208 ARG A CA 1
ATOM 1658 C C . ARG A 1 208 ? 2.097 -2.560 -11.623 1.00 93.94 208 ARG A C 1
ATOM 1660 O O . ARG A 1 208 ? 2.544 -2.251 -12.720 1.00 93.94 208 ARG A O 1
ATOM 1667 N N . LEU A 1 209 ? 0.812 -2.827 -11.389 1.00 95.12 209 LEU A N 1
ATOM 1668 C CA . LEU A 1 209 ? -0.228 -2.730 -12.406 1.00 95.12 209 LEU A CA 1
ATOM 1669 C C . LEU A 1 209 ? -0.285 -1.314 -12.981 1.00 95.12 209 LEU A C 1
ATOM 1671 O O . LEU A 1 209 ? -0.369 -1.158 -14.190 1.00 95.12 209 LEU A O 1
ATOM 1675 N N . GLU A 1 210 ? -0.127 -0.288 -12.140 1.00 94.88 210 GLU A N 1
ATOM 1676 C CA . GLU A 1 210 ? -0.070 1.111 -12.584 1.00 94.88 210 GLU A CA 1
ATOM 1677 C C . GLU A 1 210 ? 1.013 1.396 -13.636 1.00 94.88 210 GLU A C 1
ATOM 1679 O O . GLU A 1 210 ? 0.910 2.383 -14.357 1.00 94.88 210 GLU A O 1
ATOM 1684 N N . LEU A 1 211 ? 2.051 0.559 -13.744 1.00 93.00 211 LEU A N 1
ATOM 1685 C CA . LEU A 1 211 ? 3.067 0.706 -14.787 1.00 93.00 211 LEU A CA 1
ATOM 1686 C C . LEU A 1 211 ? 2.593 0.234 -16.164 1.00 93.00 211 LEU A C 1
ATOM 1688 O O . LEU A 1 211 ? 3.214 0.616 -17.149 1.00 93.00 211 LEU A O 1
ATOM 1692 N N . LEU A 1 212 ? 1.532 -0.577 -16.238 1.00 93.00 212 LEU A N 1
ATOM 1693 C CA . LEU A 1 212 ? 0.892 -0.957 -17.500 1.00 93.00 212 LEU A CA 1
ATOM 1694 C C . LEU A 1 212 ? -0.030 0.142 -18.034 1.00 93.00 212 LEU A C 1
ATOM 1696 O O . LEU A 1 212 ? -0.286 0.169 -19.232 1.00 93.00 212 LEU A O 1
ATOM 1700 N N . ALA A 1 213 ? -0.507 1.053 -17.177 1.00 92.50 213 ALA A N 1
ATOM 1701 C CA . ALA A 1 213 ? -1.505 2.063 -17.536 1.00 92.50 213 ALA A CA 1
ATOM 1702 C C . ALA A 1 213 ? -1.202 2.832 -18.839 1.00 92.50 213 ALA A C 1
ATOM 1704 O O . ALA A 1 213 ? -2.129 3.002 -19.628 1.00 92.50 213 ALA A O 1
ATOM 1705 N N . PRO A 1 214 ? 0.048 3.263 -19.121 1.00 89.88 214 PRO A N 1
ATOM 1706 C CA . PRO A 1 214 ? 0.341 4.024 -20.337 1.00 89.88 214 PRO A CA 1
ATOM 1707 C C . PRO A 1 214 ? 0.191 3.231 -21.642 1.00 89.88 214 PRO A C 1
ATOM 1709 O O . PRO A 1 214 ? 0.111 3.836 -22.705 1.00 89.88 214 PRO A O 1
ATOM 1712 N N . PHE A 1 215 ? 0.194 1.896 -21.585 1.00 90.44 215 PHE A N 1
ATOM 1713 C CA . PHE A 1 215 ? 0.221 1.041 -22.775 1.00 90.44 215 PHE A CA 1
ATOM 1714 C C . PHE A 1 215 ? -0.713 -0.171 -22.705 1.00 90.44 215 PHE A C 1
ATOM 1716 O O . PHE A 1 215 ? -0.573 -1.096 -23.506 1.00 90.44 215 PHE A O 1
ATOM 1723 N N . ALA A 1 216 ? -1.661 -0.168 -21.770 1.00 91.25 216 ALA A N 1
ATOM 1724 C CA . ALA A 1 216 ? -2.707 -1.174 -21.706 1.00 91.25 216 ALA A CA 1
ATOM 1725 C C . ALA A 1 216 ? -3.746 -0.943 -22.818 1.00 91.25 216 ALA A C 1
ATOM 1727 O O . ALA A 1 216 ? -4.165 0.190 -23.055 1.00 91.25 216 ALA A O 1
ATOM 1728 N N . LYS A 1 217 ? -4.168 -2.021 -23.481 1.00 89.81 217 LYS A N 1
ATOM 1729 C CA . LYS A 1 217 ? -5.174 -2.030 -24.555 1.00 89.81 217 LYS A CA 1
ATOM 1730 C C . LYS A 1 217 ? -6.509 -2.651 -24.134 1.00 89.81 217 LYS A C 1
ATOM 1732 O O . LYS A 1 217 ? -7.520 -2.366 -24.765 1.00 89.81 217 LYS A O 1
ATOM 1737 N N . GLY A 1 218 ? -6.504 -3.495 -23.101 1.00 90.19 218 GLY A N 1
ATOM 1738 C CA . GLY A 1 218 ? -7.704 -4.131 -22.5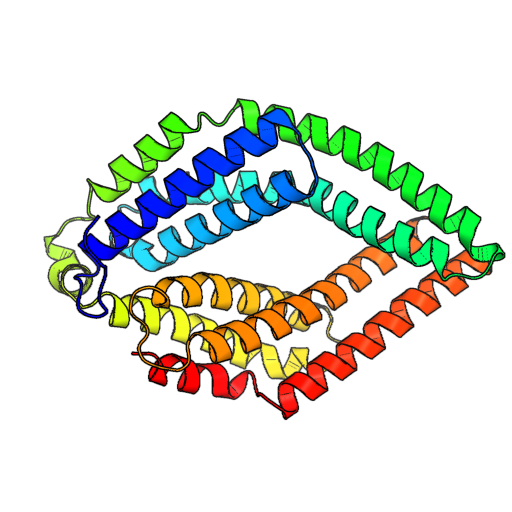48 1.00 90.19 218 GLY A CA 1
ATOM 1739 C C . GLY A 1 218 ? -8.410 -3.287 -21.480 1.00 90.19 218 GLY A C 1
ATOM 1740 O O . GLY A 1 218 ? -8.142 -2.092 -21.321 1.00 90.19 218 GLY A O 1
ATOM 1741 N N . ASP A 1 219 ? -9.280 -3.924 -20.691 1.00 94.25 219 ASP A N 1
ATOM 1742 C CA . ASP A 1 219 ? -10.010 -3.283 -19.586 1.00 94.25 219 ASP A CA 1
ATOM 1743 C C . ASP A 1 219 ? -9.117 -3.017 -18.356 1.00 94.25 219 ASP A C 1
ATOM 1745 O O . ASP A 1 219 ? -9.270 -3.577 -17.266 1.00 94.25 219 ASP A O 1
ATOM 1749 N N . TYR A 1 220 ? -8.149 -2.113 -18.521 1.00 95.38 220 TYR A N 1
ATOM 1750 C CA . TYR A 1 220 ? -7.261 -1.694 -17.440 1.00 95.38 220 TYR A CA 1
ATOM 1751 C C . TYR A 1 220 ? -8.046 -1.119 -16.257 1.00 95.38 220 TYR A C 1
ATOM 1753 O O . TYR A 1 220 ? -7.694 -1.362 -15.101 1.00 95.38 220 TYR A O 1
ATOM 1761 N N . LYS A 1 221 ? -9.109 -0.349 -16.531 1.00 95.38 221 LYS A N 1
ATOM 1762 C CA . LYS A 1 221 ? -9.906 0.311 -15.491 1.00 95.38 221 LYS A CA 1
ATOM 1763 C C . LYS A 1 221 ? -10.630 -0.713 -14.622 1.00 95.38 221 LYS A C 1
ATOM 1765 O O . LYS A 1 221 ? -10.572 -0.575 -13.400 1.00 95.38 221 LYS A O 1
ATOM 1770 N N . GLY A 1 222 ? -11.242 -1.741 -15.208 1.00 96.12 222 GLY A N 1
ATOM 1771 C CA . GLY A 1 222 ? -11.896 -2.810 -14.458 1.00 96.12 222 GLY A CA 1
ATOM 1772 C C . GLY A 1 222 ? -10.910 -3.635 -13.638 1.00 96.12 222 GLY A C 1
ATOM 1773 O O . GLY A 1 222 ? -11.126 -3.811 -12.439 1.00 96.12 222 GLY A O 1
ATOM 1774 N N . VAL A 1 223 ? -9.779 -4.059 -14.218 1.00 96.38 223 VAL A N 1
ATOM 1775 C CA . VAL A 1 223 ? -8.739 -4.803 -13.474 1.00 96.38 223 VAL A CA 1
ATOM 1776 C C . VAL A 1 223 ? -8.177 -3.967 -12.319 1.00 96.38 223 VAL A C 1
ATOM 1778 O O . VAL A 1 223 ? -8.075 -4.444 -11.185 1.00 96.38 223 VAL A O 1
ATOM 1781 N N . TYR A 1 224 ? -7.856 -2.696 -12.570 1.00 96.62 224 TYR A N 1
ATOM 1782 C CA . TYR A 1 224 ? -7.374 -1.779 -11.539 1.00 96.62 224 TYR A CA 1
ATOM 1783 C C . TYR A 1 224 ? -8.414 -1.561 -10.434 1.00 96.62 224 TYR A C 1
ATOM 1785 O O . TYR A 1 224 ? -8.051 -1.560 -9.255 1.00 96.62 224 TYR A O 1
ATOM 1793 N N . SER A 1 225 ? -9.690 -1.404 -10.801 1.00 96.69 225 SER A N 1
ATOM 1794 C CA . SER A 1 225 ? -10.796 -1.240 -9.855 1.00 96.69 225 SER A CA 1
ATOM 1795 C C . SER A 1 225 ? -10.938 -2.461 -8.946 1.00 96.69 225 SER A C 1
ATOM 1797 O O . SER A 1 225 ? -10.927 -2.302 -7.728 1.00 96.69 225 SER A O 1
ATOM 1799 N N . THR A 1 226 ? -10.931 -3.682 -9.500 1.00 97.38 226 THR A N 1
ATOM 1800 C CA . THR A 1 226 ? -10.983 -4.922 -8.706 1.00 97.38 226 THR A CA 1
ATOM 1801 C C . THR A 1 226 ? -9.848 -4.973 -7.675 1.00 97.38 226 THR A C 1
ATOM 1803 O O . THR A 1 226 ? -10.092 -5.155 -6.482 1.00 97.38 226 THR A O 1
ATOM 1806 N N . ILE A 1 227 ? -8.594 -4.760 -8.095 1.00 97.31 227 ILE A N 1
ATOM 1807 C CA . ILE A 1 227 ? -7.441 -4.798 -7.175 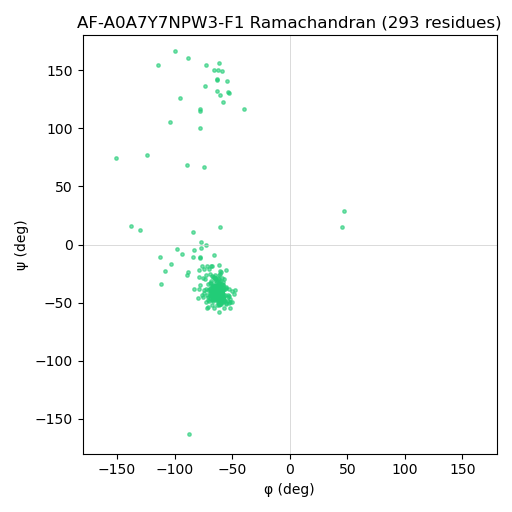1.00 97.31 227 ILE A CA 1
ATOM 1808 C C . ILE A 1 227 ? -7.526 -3.679 -6.128 1.00 97.31 227 ILE A C 1
ATOM 1810 O O . ILE A 1 227 ? -7.125 -3.873 -4.976 1.00 97.31 227 ILE A O 1
ATOM 1814 N N . LYS A 1 228 ? -8.036 -2.502 -6.508 1.00 96.88 228 LYS A N 1
ATOM 1815 C CA . LYS A 1 228 ? -8.265 -1.391 -5.583 1.00 96.88 228 LYS A CA 1
ATOM 1816 C C . LYS A 1 228 ? -9.283 -1.779 -4.505 1.00 96.88 228 LYS A C 1
ATOM 1818 O O . LYS A 1 228 ? -8.964 -1.583 -3.335 1.00 96.88 228 LYS A O 1
ATOM 1823 N N . SER A 1 229 ? -10.409 -2.396 -4.863 1.00 98.00 229 SER A N 1
ATOM 1824 C CA . SER A 1 229 ? -11.413 -2.878 -3.901 1.00 98.00 229 SER A CA 1
ATOM 1825 C C . SER A 1 229 ? -10.824 -3.888 -2.914 1.00 98.00 229 SER A C 1
ATOM 1827 O O . SER A 1 229 ? -10.994 -3.733 -1.705 1.00 98.00 229 SER A O 1
ATOM 1829 N N . TYR A 1 230 ? -10.030 -4.856 -3.388 1.00 98.06 230 TYR A N 1
ATOM 1830 C CA . TYR A 1 230 ? -9.308 -5.765 -2.489 1.00 98.06 230 TYR A CA 1
ATOM 1831 C C . TYR A 1 230 ? -8.366 -5.022 -1.544 1.00 98.06 230 TYR A C 1
ATOM 1833 O O . TYR A 1 230 ? -8.316 -5.321 -0.353 1.00 98.06 230 TYR A O 1
ATOM 1841 N N . GLN A 1 231 ? -7.599 -4.057 -2.058 1.00 96.50 231 GLN A N 1
ATOM 1842 C CA . GLN A 1 231 ? -6.687 -3.273 -1.230 1.00 96.50 231 GLN A CA 1
ATOM 1843 C C . GLN A 1 231 ? -7.436 -2.485 -0.145 1.00 96.50 231 GLN A C 1
ATOM 1845 O O . GLN A 1 231 ? -6.922 -2.380 0.967 1.00 96.50 231 GLN A O 1
ATOM 1850 N N . GLU A 1 232 ? -8.598 -1.915 -0.467 1.00 97.19 232 GLU A N 1
ATOM 1851 C CA . GLU A 1 232 ? -9.424 -1.139 0.463 1.00 97.19 232 GLU A CA 1
ATOM 1852 C C . GLU A 1 232 ? -10.014 -2.027 1.559 1.00 97.19 232 GLU A C 1
ATOM 1854 O O . GLU A 1 232 ? -9.781 -1.752 2.734 1.00 97.19 232 GLU A O 1
ATOM 1859 N N . ILE A 1 233 ? -10.670 -3.137 1.203 1.00 98.06 233 ILE A N 1
ATOM 1860 C CA . ILE A 1 233 ? -11.261 -4.059 2.187 1.00 98.06 233 ILE A CA 1
ATOM 1861 C C . ILE A 1 233 ? -10.178 -4.657 3.093 1.00 98.06 233 ILE A C 1
ATOM 1863 O O . ILE A 1 233 ? -10.271 -4.565 4.317 1.00 98.06 233 ILE A O 1
ATOM 1867 N N . LEU A 1 234 ? -9.106 -5.213 2.515 1.00 97.88 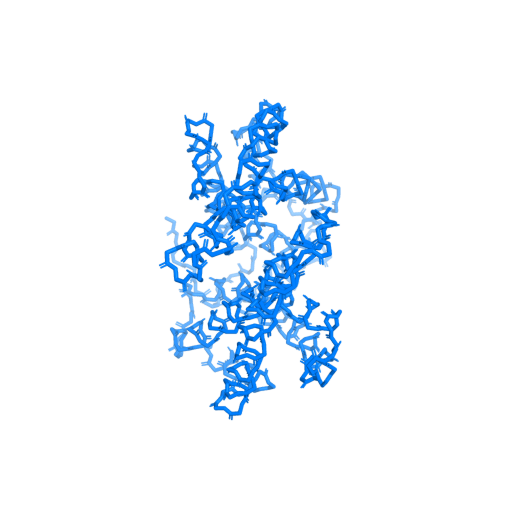234 LEU A N 1
ATOM 1868 C CA . LEU A 1 234 ? -7.994 -5.782 3.288 1.00 97.88 234 LEU A CA 1
ATOM 1869 C C . LEU A 1 234 ? -7.251 -4.714 4.107 1.00 97.88 234 LEU A C 1
ATOM 1871 O O . LEU A 1 234 ? -6.643 -5.022 5.133 1.00 97.88 234 LEU A O 1
ATOM 1875 N N . GLY A 1 235 ? -7.250 -3.465 3.631 1.00 96.25 235 GLY A N 1
ATOM 1876 C CA . GLY A 1 235 ? -6.769 -2.299 4.365 1.00 96.25 235 GLY A CA 1
ATOM 1877 C C . GLY A 1 235 ? -7.585 -2.081 5.630 1.00 96.25 235 GLY A C 1
ATOM 1878 O O . GLY A 1 235 ? -7.031 -2.166 6.718 1.00 96.25 235 GLY A O 1
ATOM 1879 N N . HIS A 1 236 ? -8.898 -1.918 5.483 1.00 97.00 236 HIS A N 1
ATOM 1880 C CA . HIS A 1 236 ? -9.805 -1.683 6.601 1.00 97.00 236 HIS A CA 1
ATOM 1881 C C . HIS A 1 236 ? -9.832 -2.837 7.614 1.00 97.00 236 HIS A C 1
ATOM 1883 O O . HIS A 1 236 ? -9.891 -2.576 8.810 1.00 97.00 236 HIS A O 1
ATOM 1889 N N . ILE A 1 237 ? -9.742 -4.103 7.178 1.00 97.44 237 ILE A N 1
ATOM 1890 C CA . ILE A 1 237 ? -9.636 -5.239 8.114 1.00 97.44 237 ILE A CA 1
ATOM 1891 C C . ILE A 1 237 ? -8.373 -5.110 8.971 1.00 97.44 237 ILE A C 1
ATOM 1893 O O . ILE A 1 237 ? -8.442 -5.216 10.192 1.00 97.44 237 ILE A O 1
ATOM 1897 N N . HIS A 1 238 ? -7.230 -4.837 8.337 1.00 95.56 238 HIS A N 1
ATOM 1898 C CA . HIS A 1 238 ? -5.973 -4.671 9.059 1.00 95.56 238 HIS A CA 1
ATOM 1899 C C . HIS A 1 238 ? -5.995 -3.460 10.000 1.00 95.56 238 HIS A C 1
ATOM 1901 O O . HIS A 1 238 ? -5.461 -3.544 11.102 1.00 95.56 238 HIS A O 1
ATOM 1907 N N . ASP A 1 239 ? -6.614 -2.356 9.584 1.00 95.56 239 ASP A N 1
ATOM 1908 C CA . ASP A 1 239 ? -6.770 -1.172 10.427 1.00 95.56 239 ASP A CA 1
ATOM 1909 C C . ASP A 1 239 ? -7.592 -1.517 11.680 1.00 95.56 239 ASP A C 1
ATOM 1911 O O . ASP A 1 239 ? -7.192 -1.173 12.788 1.00 95.56 239 ASP A O 1
ATOM 1915 N N . LEU A 1 240 ? -8.677 -2.291 11.541 1.00 95.56 240 LEU A N 1
ATOM 1916 C CA . LEU A 1 240 ? -9.473 -2.762 12.680 1.00 95.56 240 LEU A CA 1
ATOM 1917 C C . LEU A 1 240 ? -8.699 -3.707 13.609 1.00 95.56 240 LEU A C 1
ATOM 1919 O O . LEU A 1 240 ? -8.893 -3.620 14.819 1.00 95.56 240 LEU A O 1
ATOM 1923 N N . ASP A 1 241 ? -7.811 -4.563 13.091 1.00 93.81 241 ASP A N 1
ATOM 1924 C CA . ASP A 1 241 ? -6.921 -5.385 13.932 1.00 93.81 241 ASP A CA 1
ATOM 1925 C C . ASP A 1 241 ? -6.011 -4.501 14.805 1.00 93.81 241 ASP A C 1
ATOM 1927 O O . ASP A 1 241 ? -5.829 -4.739 16.004 1.00 93.81 241 ASP A O 1
ATOM 1931 N N . VAL A 1 242 ? -5.464 -3.434 14.213 1.00 92.38 242 VAL A N 1
ATOM 1932 C CA . VAL A 1 242 ? -4.637 -2.453 14.927 1.00 92.38 242 VAL A CA 1
ATOM 1933 C C . VAL A 1 242 ? -5.478 -1.676 15.941 1.00 92.38 242 VAL A C 1
ATOM 1935 O O . VAL A 1 242 ? -5.072 -1.533 17.093 1.00 92.38 242 VAL A O 1
ATOM 1938 N N . PHE A 1 243 ? -6.667 -1.210 15.557 1.00 93.25 243 PHE A N 1
ATOM 1939 C CA . PHE A 1 243 ? -7.546 -0.432 16.434 1.00 93.25 243 PHE A CA 1
ATOM 1940 C C . PHE A 1 243 ? -8.088 -1.256 17.600 1.00 93.25 243 PHE A C 1
ATOM 1942 O O . PHE A 1 243 ? -8.211 -0.723 18.699 1.00 93.25 243 PHE A O 1
ATOM 1949 N N . ALA A 1 244 ? -8.363 -2.547 17.393 1.00 90.88 244 ALA A N 1
ATOM 1950 C CA . ALA A 1 244 ? -8.734 -3.462 18.467 1.00 90.88 244 ALA A CA 1
ATOM 1951 C C . ALA A 1 244 ? -7.625 -3.550 19.522 1.00 90.88 244 ALA A C 1
ATOM 1953 O O . ALA A 1 244 ? -7.917 -3.504 20.711 1.00 90.88 244 ALA A O 1
ATOM 1954 N N . THR A 1 245 ? -6.363 -3.602 19.083 1.00 89.81 245 THR A N 1
ATOM 1955 C CA . THR A 1 245 ? -5.200 -3.614 19.983 1.00 89.81 245 THR A CA 1
ATOM 1956 C C . THR A 1 245 ? -5.065 -2.289 20.741 1.00 89.81 245 THR A C 1
ATOM 1958 O O . THR A 1 245 ? -4.845 -2.292 21.947 1.00 89.81 245 THR A O 1
ATOM 1961 N N . LEU A 1 246 ? -5.250 -1.150 20.060 1.00 87.25 246 LEU A N 1
ATOM 1962 C CA . LEU A 1 246 ? -5.197 0.178 20.689 1.00 87.25 246 LEU A CA 1
ATOM 1963 C C . LEU A 1 246 ? -6.302 0.377 21.736 1.00 87.25 246 LEU A C 1
ATOM 1965 O O . LEU A 1 246 ? -6.049 0.958 22.789 1.00 87.25 246 LEU A O 1
ATOM 1969 N N . ALA A 1 247 ? -7.509 -0.120 21.459 1.00 84.50 247 ALA A N 1
ATOM 1970 C CA . ALA A 1 247 ? -8.632 -0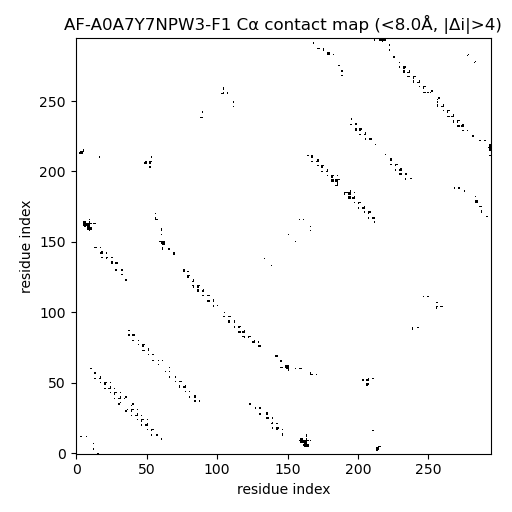.064 22.391 1.00 84.50 247 ALA A CA 1
ATOM 1971 C C . ALA A 1 247 ? -8.442 -0.983 23.615 1.00 84.50 247 ALA A C 1
ATOM 1973 O O . ALA A 1 247 ? -9.009 -0.706 24.666 1.00 84.50 247 ALA A O 1
ATOM 1974 N N . ASP A 1 248 ? -7.648 -2.051 23.488 1.00 79.75 248 ASP A N 1
ATOM 1975 C CA . ASP A 1 248 ? -7.343 -2.996 24.571 1.00 79.75 248 ASP A CA 1
ATOM 1976 C C . ASP A 1 248 ? -6.290 -2.441 25.549 1.00 79.75 248 ASP A C 1
ATOM 1978 O O . ASP A 1 248 ? -6.377 -2.630 26.763 1.00 79.75 248 ASP A O 1
ATOM 1982 N N . THR A 1 249 ? -5.319 -1.668 25.042 1.00 63.75 249 THR A N 1
ATOM 1983 C CA . THR A 1 249 ? -4.274 -1.031 25.866 1.00 63.75 249 THR A CA 1
ATOM 1984 C C . THR A 1 249 ? -4.790 -0.036 26.906 1.00 63.75 249 THR A C 1
ATOM 1986 O O . THR A 1 249 ? -4.063 0.242 27.857 1.00 63.75 249 THR A O 1
ATOM 1989 N N . ASP A 1 250 ? -6.027 0.456 26.780 1.00 57.22 250 ASP A N 1
ATOM 1990 C CA . ASP A 1 250 ? -6.628 1.370 27.761 1.00 57.22 250 ASP A CA 1
ATOM 1991 C C . ASP A 1 250 ? -7.109 0.648 29.042 1.00 57.22 250 ASP A C 1
ATOM 1993 O O . ASP A 1 250 ? -7.651 1.296 29.929 1.00 57.22 250 ASP A O 1
ATOM 1997 N N . ARG A 1 251 ? -6.900 -0.683 29.166 1.00 52.03 251 ARG A N 1
ATOM 1998 C CA . ARG A 1 251 ? -7.047 -1.540 30.378 1.00 52.03 251 ARG A CA 1
ATOM 1999 C C . ARG A 1 251 ? -8.300 -1.345 31.233 1.00 52.03 251 ARG A C 1
ATOM 2001 O O . ARG A 1 251 ? -8.392 -1.846 32.353 1.00 52.03 251 ARG A O 1
ATOM 2008 N N . GLU A 1 252 ? -9.301 -0.668 30.716 1.00 54.88 252 GLU A N 1
ATOM 2009 C CA . GLU A 1 252 ? -10.575 -0.566 31.369 1.00 54.88 252 GLU A CA 1
ATOM 2010 C C . GLU A 1 252 ? -11.321 -1.879 31.121 1.00 54.88 252 GLU A C 1
ATOM 2012 O O . GLU A 1 252 ? -11.994 -2.057 30.107 1.00 54.88 252 GLU A O 1
ATOM 2017 N N . GLU A 1 253 ? -11.315 -2.776 32.114 1.00 63.81 253 GLU A N 1
ATOM 2018 C CA . GLU A 1 253 ? -12.314 -3.852 32.246 1.00 63.81 253 GLU A CA 1
ATOM 2019 C C . GLU A 1 253 ? -13.755 -3.305 32.396 1.00 63.81 253 GLU A C 1
ATOM 2021 O O . GLU A 1 253 ? -14.684 -4.028 32.771 1.00 63.81 253 GLU A O 1
ATOM 2026 N N . THR A 1 254 ? -13.969 -2.024 32.085 1.00 75.62 254 THR A N 1
ATOM 2027 C CA . THR A 1 254 ? -15.254 -1.356 32.092 1.00 75.62 254 THR A CA 1
ATOM 2028 C C . THR A 1 254 ? -16.151 -1.941 31.008 1.00 75.62 254 THR A C 1
ATOM 2030 O O . THR A 1 254 ? -15.729 -2.401 29.940 1.00 75.62 254 THR A O 1
ATOM 2033 N N . ALA A 1 255 ? -17.454 -1.904 31.272 1.00 82.38 255 ALA A N 1
ATOM 2034 C CA . ALA A 1 255 ? -18.458 -2.325 30.303 1.00 82.38 255 ALA A CA 1
ATOM 2035 C C . ALA A 1 255 ? -18.357 -1.535 28.982 1.00 82.38 255 ALA A C 1
ATOM 2037 O O . ALA A 1 255 ? -18.662 -2.073 27.914 1.00 82.38 255 ALA A O 1
ATOM 2038 N N . ALA A 1 256 ? -17.898 -0.279 29.040 1.00 83.62 256 ALA A N 1
ATOM 2039 C CA . ALA A 1 256 ? -17.710 0.580 27.878 1.00 83.62 256 ALA A CA 1
ATOM 2040 C C . ALA A 1 256 ? -16.547 0.109 26.986 1.00 83.62 256 ALA A C 1
ATOM 2042 O O . ALA A 1 256 ? -16.747 -0.022 25.776 1.00 83.62 256 ALA A O 1
ATOM 2043 N N . GLY A 1 257 ? -15.389 -0.236 27.564 1.00 84.44 257 GLY A N 1
ATOM 2044 C CA . GLY A 1 257 ? -14.248 -0.797 26.826 1.00 84.44 257 GLY A CA 1
ATOM 2045 C C . GLY A 1 257 ? -14.599 -2.111 26.120 1.00 84.44 257 GLY A C 1
ATOM 2046 O O . GLY A 1 257 ? -14.432 -2.246 24.905 1.00 84.44 257 GLY A O 1
ATOM 2047 N N . LYS A 1 258 ? -15.243 -3.043 26.839 1.00 86.00 258 LYS A N 1
ATOM 2048 C CA . LYS A 1 258 ? -15.744 -4.307 26.259 1.00 86.00 258 LYS A CA 1
ATOM 2049 C C . LYS A 1 258 ? -16.753 -4.071 25.129 1.00 86.00 258 LYS A C 1
ATOM 2051 O O . LYS A 1 258 ? -16.771 -4.802 24.137 1.00 86.00 258 LYS A O 1
ATOM 2056 N N . SER A 1 259 ? -17.603 -3.052 25.258 1.00 88.38 259 SER A N 1
ATOM 2057 C CA . SER A 1 259 ? -18.575 -2.686 24.219 1.00 88.38 259 SER A CA 1
ATOM 2058 C C . SER A 1 259 ? -17.898 -2.119 22.967 1.00 88.38 259 SER A C 1
ATOM 2060 O O . SER A 1 259 ? -18.285 -2.478 21.853 1.00 88.38 259 SER A O 1
ATOM 2062 N N . LEU A 1 260 ? -16.862 -1.291 23.134 1.00 89.75 260 LEU A N 1
ATOM 2063 C CA . LEU A 1 260 ? -16.051 -0.766 22.035 1.00 89.75 260 LEU A CA 1
ATOM 2064 C C . LEU A 1 260 ? -15.347 -1.896 21.270 1.00 89.75 260 LEU A C 1
ATOM 2066 O O . LEU A 1 260 ? -15.440 -1.963 20.044 1.00 89.75 260 LEU A O 1
ATOM 2070 N N . GLN A 1 261 ? -14.723 -2.833 21.985 1.00 89.44 261 GLN A N 1
ATOM 2071 C CA . GLN A 1 261 ? -14.046 -3.980 21.377 1.00 89.44 261 GLN A CA 1
ATOM 2072 C C . GLN A 1 261 ? -15.019 -4.854 20.571 1.00 89.44 261 GLN A C 1
ATOM 2074 O O . GLN A 1 261 ? -14.746 -5.194 19.418 1.00 89.44 261 GLN A O 1
ATOM 2079 N N . LYS A 1 262 ? -16.210 -5.143 21.119 1.00 90.31 262 LYS A N 1
ATOM 2080 C CA . LYS A 1 262 ? -17.274 -5.860 20.394 1.00 90.31 262 LYS A CA 1
ATOM 2081 C C . LYS A 1 262 ? -17.694 -5.141 19.110 1.00 90.31 262 LYS A C 1
ATOM 2083 O O . LYS A 1 262 ? -17.951 -5.798 18.101 1.00 90.31 262 LYS A O 1
ATOM 2088 N N . LEU A 1 263 ? -17.765 -3.809 19.126 1.00 91.38 263 LEU A N 1
ATOM 2089 C CA . LEU A 1 263 ? -18.127 -3.013 17.953 1.00 91.38 263 LEU A CA 1
ATOM 2090 C C . LEU A 1 263 ? -17.071 -3.126 16.843 1.00 91.38 263 LEU A C 1
ATOM 2092 O O . LEU A 1 263 ? -17.433 -3.347 15.686 1.00 91.38 263 LEU A O 1
ATOM 2096 N N . ILE A 1 264 ? -15.786 -3.035 17.200 1.00 93.50 264 ILE A N 1
ATOM 2097 C CA . ILE A 1 264 ? -14.656 -3.189 16.269 1.00 93.50 264 ILE A CA 1
ATOM 2098 C C . ILE A 1 264 ? -14.652 -4.600 15.664 1.00 93.50 264 ILE A C 1
ATOM 2100 O O . ILE A 1 264 ? -14.640 -4.744 14.441 1.00 93.50 264 ILE A O 1
ATOM 2104 N N . LEU A 1 265 ? -14.762 -5.643 16.496 1.00 92.81 265 LEU A N 1
ATOM 2105 C CA . LEU A 1 265 ? -14.791 -7.039 16.040 1.00 92.81 265 LEU A CA 1
ATOM 2106 C C . LEU A 1 265 ? -15.984 -7.326 15.116 1.00 92.81 265 LEU A C 1
ATOM 2108 O O . LEU A 1 265 ? -15.837 -8.004 14.099 1.00 92.81 265 LEU A O 1
ATOM 2112 N N . LYS A 1 266 ? -17.160 -6.757 15.409 1.00 94.38 266 LYS A N 1
ATOM 2113 C CA . LYS A 1 266 ? -18.341 -6.874 14.542 1.00 94.38 266 LYS A CA 1
ATOM 2114 C C . LYS A 1 266 ? -18.104 -6.244 13.165 1.00 94.38 266 LYS A C 1
ATOM 2116 O O . LYS A 1 266 ? -18.492 -6.833 12.155 1.00 94.38 266 LYS A O 1
ATOM 2121 N N . GLN A 1 267 ? -17.477 -5.066 13.103 1.00 95.44 267 GLN A N 1
ATOM 2122 C CA . GLN A 1 267 ? -17.126 -4.431 11.826 1.00 95.44 267 GLN A CA 1
ATOM 2123 C C . GLN A 1 267 ? -16.078 -5.242 11.060 1.00 95.44 267 GLN A C 1
ATOM 2125 O O . GLN A 1 267 ? -16.227 -5.433 9.852 1.00 95.44 267 GLN A O 1
ATOM 2130 N N . ARG A 1 268 ? -15.077 -5.784 11.763 1.00 96.44 268 ARG A N 1
ATOM 2131 C CA . ARG A 1 268 ? -14.035 -6.632 11.172 1.00 96.44 268 ARG A CA 1
ATOM 2132 C C . ARG A 1 268 ? -14.649 -7.860 10.507 1.00 96.44 268 ARG A C 1
ATOM 2134 O O . ARG A 1 268 ? -14.382 -8.105 9.335 1.00 96.44 268 ARG A O 1
ATOM 2141 N N . LYS A 1 269 ? -15.537 -8.567 11.214 1.00 96.75 269 LYS A N 1
ATOM 2142 C CA . LYS A 1 269 ? -16.254 -9.737 10.685 1.00 96.75 269 LYS A CA 1
ATOM 2143 C C . LYS A 1 269 ? -17.095 -9.397 9.452 1.00 96.75 269 LYS 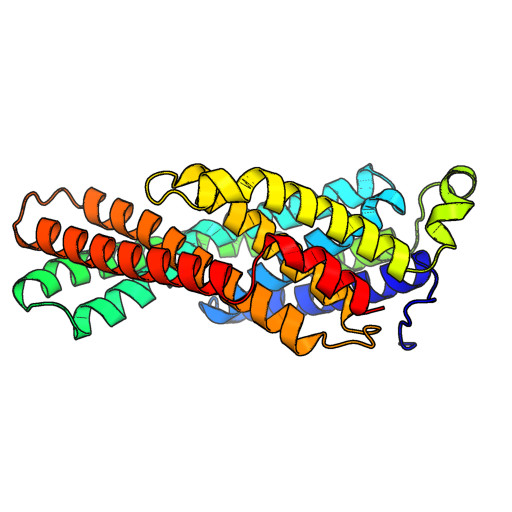A C 1
ATOM 2145 O O . LYS A 1 269 ? -17.113 -10.148 8.479 1.00 96.75 269 LYS A O 1
ATOM 2150 N N . LYS A 1 270 ? -17.762 -8.236 9.452 1.00 97.38 270 LYS A N 1
ATOM 2151 C CA . LYS A 1 270 ? -18.530 -7.759 8.289 1.00 97.38 270 LYS A CA 1
ATOM 2152 C C . LYS A 1 270 ? -17.636 -7.542 7.063 1.00 97.38 270 LYS A C 1
ATOM 2154 O O . LYS A 1 270 ? -18.003 -7.984 5.976 1.00 97.38 270 LYS A O 1
ATOM 2159 N N . LEU A 1 271 ? -16.491 -6.879 7.236 1.00 97.81 271 LEU A N 1
ATOM 2160 C CA . LEU A 1 271 ? -15.532 -6.643 6.153 1.00 97.81 271 LEU A CA 1
ATOM 2161 C C . LEU A 1 271 ? -14.875 -7.938 5.677 1.00 97.81 271 LEU A C 1
ATOM 2163 O O . LEU A 1 271 ? -14.647 -8.093 4.483 1.00 97.81 271 LEU A O 1
ATOM 2167 N N . PHE A 1 272 ? -14.615 -8.886 6.578 1.00 98.25 272 PHE A N 1
ATOM 2168 C CA . PHE A 1 272 ? -14.119 -10.201 6.188 1.00 98.25 272 PHE A CA 1
ATOM 2169 C C . PHE A 1 272 ? -15.127 -10.932 5.290 1.00 98.25 272 PHE A C 1
ATOM 2171 O O . PHE A 1 272 ? -14.770 -11.390 4.212 1.00 98.25 272 PHE A O 1
ATOM 2178 N N . ALA A 1 273 ? -16.414 -10.935 5.652 1.00 98.19 273 ALA A N 1
ATOM 2179 C CA . ALA A 1 273 ? -17.460 -11.486 4.789 1.00 98.19 273 ALA A CA 1
ATOM 2180 C C . ALA A 1 273 ? -17.576 -10.747 3.438 1.00 98.19 273 ALA A C 1
ATOM 2182 O O . ALA A 1 273 ? -17.921 -11.351 2.426 1.00 98.19 273 ALA A O 1
ATOM 2183 N N . GLU A 1 274 ? -17.298 -9.441 3.397 1.00 98.31 274 GLU A N 1
ATOM 2184 C CA . GLU A 1 274 ? -17.231 -8.672 2.147 1.00 98.31 274 GLU A CA 1
ATOM 2185 C C . GLU A 1 274 ? -16.027 -9.062 1.285 1.00 98.31 274 GLU A C 1
ATOM 2187 O O . GLU A 1 274 ? -16.169 -9.198 0.074 1.00 98.31 274 GLU A O 1
ATOM 2192 N N . PHE A 1 275 ? -14.871 -9.312 1.904 1.00 98.44 275 PHE A N 1
ATOM 2193 C CA . PHE A 1 275 ? -13.696 -9.854 1.228 1.00 98.44 275 PHE A CA 1
ATOM 2194 C C . PHE A 1 275 ? -13.987 -11.220 0.592 1.00 98.44 275 PHE A C 1
ATOM 2196 O O . PHE A 1 275 ? -13.638 -11.418 -0.572 1.00 98.44 275 PHE A O 1
ATOM 2203 N N . ILE A 1 276 ? -14.673 -12.121 1.307 1.00 98.38 276 ILE A N 1
ATOM 2204 C CA . ILE A 1 276 ? -15.092 -13.421 0.761 1.00 98.38 276 ILE A CA 1
ATOM 2205 C C . ILE A 1 276 ? -16.010 -13.230 -0.451 1.00 98.38 276 ILE A C 1
ATOM 2207 O O . ILE A 1 276 ? -15.699 -13.740 -1.523 1.00 98.38 276 ILE A O 1
ATOM 2211 N N . ARG A 1 277 ? -17.064 -12.409 -0.332 1.00 98.38 277 ARG A N 1
ATOM 2212 C CA . ARG A 1 277 ? -17.979 -12.123 -1.454 1.00 98.38 277 ARG A CA 1
ATOM 2213 C C . ARG A 1 277 ? -17.270 -11.515 -2.663 1.00 98.38 277 ARG A C 1
ATOM 2215 O O . ARG A 1 277 ? -17.570 -11.877 -3.795 1.00 98.38 277 ARG A O 1
ATOM 2222 N N . LEU A 1 278 ? -16.325 -10.597 -2.442 1.00 97.94 278 LEU A N 1
ATOM 2223 C CA . LEU A 1 278 ? -15.518 -10.034 -3.527 1.00 97.94 278 LEU A CA 1
ATOM 2224 C C . LEU A 1 278 ? -14.688 -11.127 -4.213 1.00 97.94 278 LEU A C 1
ATOM 2226 O O . LEU A 1 278 ? -14.572 -11.122 -5.434 1.00 97.94 278 LEU A O 1
ATOM 2230 N N . ASN A 1 279 ? -14.148 -12.073 -3.441 1.00 97.75 279 ASN A N 1
ATOM 2231 C CA . ASN A 1 279 ? -13.387 -13.198 -3.971 1.00 97.75 279 ASN A CA 1
ATOM 2232 C C . ASN A 1 279 ? -14.218 -14.260 -4.680 1.00 97.75 279 ASN A C 1
ATOM 2234 O O . ASN A 1 279 ? -13.698 -14.903 -5.581 1.00 97.75 279 ASN A O 1
ATOM 2238 N N . GLU A 1 280 ? -15.487 -14.412 -4.338 1.00 97.25 280 GLU A N 1
ATOM 2239 C CA . GLU A 1 280 ? -16.417 -15.250 -5.096 1.00 97.25 280 GLU A CA 1
ATOM 2240 C C . GLU A 1 280 ? -16.826 -14.575 -6.412 1.00 97.25 280 GLU A C 1
ATOM 2242 O O . GLU A 1 280 ? -16.870 -15.221 -7.453 1.00 97.25 280 GLU A O 1
ATOM 2247 N N . ALA A 1 281 ? -17.087 -13.263 -6.387 1.00 97.00 281 ALA A N 1
ATOM 2248 C CA . ALA A 1 281 ? -17.547 -12.515 -7.558 1.00 97.00 281 ALA A CA 1
ATOM 2249 C C . ALA A 1 281 ? -16.428 -12.155 -8.554 1.00 97.00 281 ALA A C 1
ATOM 2251 O O . ALA A 1 281 ? -16.685 -11.915 -9.733 1.00 97.00 281 ALA A O 1
ATOM 2252 N N . SER A 1 282 ? -15.187 -12.014 -8.091 1.00 96.12 282 SER A N 1
ATOM 2253 C CA . SER A 1 282 ? -14.032 -11.641 -8.916 1.00 96.12 282 SER A CA 1
ATOM 2254 C C . SER A 1 282 ? -12.748 -12.238 -8.336 1.00 96.12 282 SER A C 1
ATOM 2256 O O . SER A 1 282 ? -11.954 -11.497 -7.751 1.00 96.12 282 SER A O 1
ATOM 2258 N N . PRO A 1 283 ? -12.530 -13.556 -8.489 1.00 96.56 283 PRO A N 1
ATOM 2259 C CA . PRO A 1 283 ? -11.472 -14.277 -7.793 1.00 96.56 283 PRO A CA 1
ATOM 2260 C C . PRO A 1 283 ? -10.082 -13.665 -7.970 1.00 96.56 283 PRO A C 1
ATOM 2262 O O . PRO A 1 283 ? -9.609 -13.441 -9.087 1.00 96.56 283 PRO A O 1
ATOM 2265 N N . LEU A 1 284 ? -9.356 -13.483 -6.858 1.00 94.44 284 LEU A N 1
ATOM 2266 C CA . LEU A 1 284 ? -7.937 -13.101 -6.915 1.00 94.44 284 LEU A CA 1
ATOM 2267 C C . LEU A 1 284 ? -7.094 -14.147 -7.646 1.00 94.44 284 LEU A C 1
ATOM 2269 O O . LEU A 1 284 ? -6.021 -13.807 -8.140 1.00 94.44 284 LEU A O 1
ATOM 2273 N N . ALA A 1 285 ? -7.567 -15.393 -7.709 1.00 93.94 285 ALA A N 1
ATOM 2274 C CA . ALA A 1 285 ? -6.890 -16.467 -8.417 1.00 93.94 285 ALA A CA 1
ATOM 2275 C C . ALA A 1 285 ? -6.821 -16.241 -9.937 1.00 93.94 285 ALA A C 1
ATOM 2277 O O . ALA A 1 285 ? -5.859 -16.661 -10.568 1.00 93.94 285 ALA A O 1
ATOM 2278 N N . GLU A 1 286 ? -7.790 -15.518 -10.500 1.00 94.50 286 GLU A N 1
ATOM 2279 C CA . GLU A 1 286 ? -7.927 -15.273 -11.942 1.00 94.50 286 GLU A CA 1
ATOM 2280 C C . GLU A 1 286 ? -7.354 -13.910 -12.364 1.00 94.50 286 GLU A C 1
ATOM 2282 O O . GLU A 1 286 ? -7.315 -13.561 -13.546 1.00 94.50 286 GLU A O 1
ATOM 2287 N N . ILE A 1 287 ? -6.881 -13.100 -11.405 1.00 92.31 287 ILE A N 1
ATOM 2288 C CA . ILE A 1 287 ? -6.421 -11.734 -11.689 1.00 92.31 287 ILE A CA 1
ATOM 2289 C C . ILE A 1 287 ? -5.228 -11.708 -12.651 1.00 92.31 287 ILE A C 1
ATOM 2291 O O . ILE A 1 287 ? -5.052 -10.739 -13.386 1.00 92.31 287 ILE A O 1
ATOM 2295 N N . GLY A 1 288 ? -4.408 -12.759 -12.650 1.00 91.75 288 GLY A N 1
ATOM 2296 C CA . GLY A 1 288 ? -3.267 -12.897 -13.545 1.00 91.75 288 GLY A CA 1
ATOM 2297 C C . GLY A 1 288 ? -3.651 -12.978 -15.009 1.00 91.75 288 GLY A C 1
ATOM 2298 O O . GLY A 1 288 ? -3.033 -12.316 -15.842 1.00 91.75 288 GLY A O 1
ATOM 2299 N N . ASP A 1 289 ? -4.685 -13.754 -15.318 1.00 93.00 289 ASP A N 1
ATOM 2300 C CA . ASP A 1 289 ? -5.152 -13.945 -16.689 1.00 93.00 289 ASP A CA 1
ATOM 2301 C C . ASP A 1 289 ? -5.765 -12.653 -17.226 1.00 93.00 289 ASP A C 1
ATOM 2303 O O . ASP A 1 289 ? -5.331 -12.157 -18.266 1.00 93.00 289 ASP A O 1
ATOM 2307 N N . ARG A 1 290 ? -6.594 -11.986 -16.414 1.00 94.50 290 ARG A N 1
ATOM 2308 C CA . ARG A 1 290 ? -7.112 -10.642 -16.720 1.00 94.50 290 ARG A CA 1
ATOM 2309 C C . ARG A 1 290 ? -6.004 -9.605 -16.935 1.00 94.50 290 ARG A C 1
ATOM 2311 O O . ARG A 1 290 ? -6.153 -8.697 -17.743 1.00 94.50 290 ARG A O 1
ATOM 2318 N N . ILE A 1 291 ? -4.884 -9.702 -16.209 1.00 94.00 291 ILE A N 1
ATOM 2319 C CA . ILE A 1 291 ? -3.719 -8.820 -16.403 1.00 94.00 291 ILE A CA 1
ATOM 2320 C C . ILE A 1 291 ? -3.019 -9.100 -17.740 1.00 94.00 291 ILE A C 1
ATOM 2322 O O . ILE A 1 291 ? -2.543 -8.156 -18.374 1.00 94.00 291 ILE A O 1
ATOM 2326 N N . LYS A 1 292 ? -2.918 -10.365 -18.167 1.00 91.88 292 LYS A N 1
ATOM 2327 C CA . LYS A 1 292 ? -2.286 -10.734 -19.447 1.00 91.88 292 LYS A CA 1
ATOM 2328 C C . LYS A 1 292 ? -3.083 -10.200 -20.637 1.00 91.88 292 LYS A C 1
ATOM 2330 O O . LYS A 1 292 ? -2.472 -9.745 -21.596 1.00 91.88 292 LYS A O 1
ATOM 2335 N N . GLU A 1 293 ? -4.410 -10.176 -20.533 1.00 93.56 293 GLU A N 1
ATOM 2336 C CA . GLU A 1 293 ? -5.328 -9.621 -21.542 1.00 93.56 293 GLU A CA 1
ATOM 2337 C C . GLU A 1 293 ? -5.200 -8.097 -21.733 1.00 93.56 293 GLU A C 1
ATOM 2339 O O . GLU A 1 293 ? -5.776 -7.529 -22.660 1.00 93.56 293 GLU A O 1
ATOM 2344 N N . LEU A 1 294 ? -4.442 -7.401 -20.877 1.00 92.19 294 LEU A N 1
ATOM 2345 C CA . LEU A 1 294 ? -4.258 -5.954 -20.990 1.00 92.19 294 LEU A CA 1
ATOM 2346 C C . LEU A 1 294 ? -3.263 -5.527 -22.079 1.00 92.19 294 LEU A C 1
ATOM 2348 O O . LEU A 1 294 ? -3.189 -4.326 -22.332 1.00 92.19 294 LEU A O 1
ATOM 2352 N N . ILE A 1 295 ? -2.475 -6.427 -22.678 1.00 87.38 295 ILE A N 1
ATOM 2353 C CA . ILE A 1 295 ? -1.321 -6.090 -23.545 1.00 87.38 295 ILE A CA 1
ATOM 2354 C C . ILE A 1 295 ? -1.537 -6.479 -25.010 1.00 87.38 295 ILE A C 1
ATOM 2356 O O . ILE A 1 295 ? -1.978 -7.618 -25.242 1.00 87.38 295 ILE A O 1
#

Secondary structure (DSSP, 8-state):
-PPPPTTSBHHHHHHHHHHHHHHHHHHHHHHHHHH--HHHHHHHHHHHHHHHHHHHHGGGGB-HHHHHHHHHHHHHHHHHHHHHHHHHHHHHHHHHHHHHS-TTTHHHHHHHHHHHHHHHHHHHHHHHHHHTT--HHHHHHHHHHHHH-BS-GGGTHHHHHSBHHHHHHHHHHHHHHHHHHHHHHHTSTT-HHHHHHHHHHHHHHHHHHTTTGGG--S-HHHHHHHHHHHHHHHHHHHHHHHHHHHHHTT---SHHHHHHHHHHHHHHHHHHHHHHHHHHHS-GGGHHHHHHTT-

Mean predicted aligned error: 4.79 Å

Solvent-accessible surface area (backbone atoms only — not comparable to full-atom values): 15625 Å² total; per-residue (Å²): 130,83,86,54,46,43,73,34,32,26,52,62,45,48,41,52,53,53,48,56,34,39,53,50,29,38,53,29,49,54,50,26,74,74,67,68,42,70,63,37,49,48,49,28,46,49,33,39,50,42,39,47,50,53,53,58,70,52,40,84,52,38,43,66,72,64,56,49,54,57,48,50,52,44,47,50,53,49,52,56,54,42,62,34,49,51,28,52,54,48,43,55,50,48,55,60,42,50,80,73,50,58,79,77,35,35,65,58,47,52,51,52,42,51,54,38,51,55,50,30,56,55,36,46,55,57,38,48,67,54,53,74,74,55,57,54,67,59,52,40,50,51,52,51,52,48,60,73,44,65,37,67,60,91,83,36,61,64,70,46,60,37,36,30,46,62,59,52,51,56,55,44,54,60,40,46,52,55,37,59,72,28,43,73,54,33,74,38,88,85,34,58,65,41,34,52,53,35,36,55,44,47,47,53,43,48,55,54,52,60,71,44,62,75,41,47,74,41,68,53,67,60,56,51,48,56,50,48,51,52,35,50,46,46,43,54,39,52,51,37,58,52,49,46,53,61,61,53,73,68,70,50,90,42,72,38,44,55,49,51,48,52,52,44,53,52,51,34,54,52,44,51,54,48,50,52,52,47,40,72,78,57,39,74,81,53,48,58,61,63,56,59,60,20,104

Sequence (295 aa):
MGSITAETRTWHAAGNILRERADNFRMQLSRVRESFDPEAIHDLRVSSRRLREAITIFSKLFKKRRRSSLLEELKALVKSMGSIRNCDEAIRFFSTLTEKCAAGVKPVVSRLIATLSANREQEKLCLHATLEKIDPDSFVAQVEKLCKTPRNAKSLKVTLRQPVSLTVLAALAKREKTILELLPEALMEENATPLHRLRISVKRLRYRLELLAPFAKGDYKGVYSTIKSYQEILGHIHDLDVFATLADTDREETAAGKSLQKLILKQRKKLFAEFIRLNEASPLAEIGDRIKELI